Protein AF-A0A965PNC8-F1 (afdb_monomer)

Foldseek 3Di:
DVVVLVVLVVVLVVLVVVLVVLVPDPDADPVSVVVNVVSVVVNVVSVVVNVVVVVVVVVVVVVVVVVVVVDDDPPDDPVNVVVVVVVLDPDPPPDDDDDPDAQPLQGDDPVSSVLLLLQLLLCCCQVVVDPVSVVVCVVNVVAQPQPDPDDPPVSSRHRRPSLVVSLVVLLCVLPPVNVVDDDDDDPDQKDKDKDWDDDWDDDDDDPPDDDDDDDTDIDIDMDGDDDDDDDDDDDPVCSVPPPNSSVVSSVVSNVSSNVD

Secondary structure (DSSP, 8-state):
-HHHHHHHHHHHHHHHHHHHHHTT-SS--HHHHHHHHHHHHHHHHHHHHHHHHHHHHHHHHHHHHHHHHHSPPP---HHHHHHHHHSS-----S-----SS--TTT-SSHHHHHHHHHHHHHHHHHTS--HHHHHHHHHTT-----SSSS-TTTT--PPPHHHHHHHHHHHHHH-SSGGGS-----SSSEEEEEEE---PPP----TTPPPPP-PPPEEEEEEE-----------HHHHHH-S-HHHHHHHHHHHHHHT-

pLDDT: mean 73.08, std 13.45, range [37.47, 91.5]

Nearest PDB structures (foldseek):
  8vaa-assembly1_S  TM=9.537E-01  e=1.948E+00  Legionella pneumophila
  8vaa-assembly1_Q  TM=9.538E-01  e=2.415E+00  Legionella pneumophila
  8vaa-assembly1_K  TM=9.540E-01  e=2.688E+00  Legionella pneumophila
  8qpq-assembly1_LE  TM=6.454E-01  e=7.416E-01  Haloferax tailed virus 1

Solvent-accessible surface area (backbone atoms only — not comparable to full-atom values): 15922 Å² total; per-residue (Å²): 111,73,71,58,53,50,55,52,50,56,50,48,52,52,53,52,51,53,53,57,56,62,66,69,53,87,83,70,50,79,64,56,54,52,52,52,53,52,50,51,54,51,52,56,50,50,52,53,52,52,55,49,52,49,54,50,54,50,51,51,49,56,54,48,53,52,49,61,73,67,48,78,80,77,83,76,49,73,68,57,54,50,50,56,56,64,65,56,64,82,74,80,70,83,70,74,73,84,64,96,64,82,44,83,52,57,35,81,47,76,71,27,52,51,47,32,41,55,43,12,39,39,47,44,15,68,77,68,60,38,70,67,38,44,49,49,25,62,77,68,69,60,58,44,69,57,83,62,89,92,53,90,83,73,69,58,68,42,76,53,66,69,51,53,56,40,35,54,54,43,30,51,70,67,34,77,58,56,82,78,49,87,88,75,91,75,95,56,64,62,47,75,47,79,40,78,73,46,70,60,68,88,77,94,76,60,93,94,57,84,82,80,86,55,77,59,43,74,43,80,46,75,46,71,71,74,91,83,87,87,86,84,90,77,59,68,65,60,58,72,68,40,83,42,46,38,56,55,41,28,51,53,40,42,53,56,20,72,76,101

Mean predicted aligned error: 18.48 Å

Radius of gyration: 33.85 Å; Cα contacts (8 Å, |Δi|>4): 194; chains: 1; bounding box: 75×53×116 Å

Sequence (260 aa):
MASNLKKLQDRAAAVAARMAELGKIEDRSAEDNQEFVALGAQASELTAQIGFERRLAEKEKELREVIEKAAPAPVVTPAETEARAEEQKKVEIRASLPHHTSLRAFGDGPDAVESAYRCGRWLRAHIFKNSEDLRWCKDHGVESRAMGENSNASGGALVPDEFANRVIRLVESYGTLPPACENISMTRDTLVIPKRLTGTTAYFVGEGSAVTESEPTYGNVSLVAKKLAVGCRMSTELVEDSQGVVGLADAVATEFAQSL

Structure (mmCIF, N/CA/C/O backbone):
data_AF-A0A965PNC8-F1
#
_entry.id   AF-A0A965PNC8-F1
#
loop_
_atom_site.group_PDB
_atom_site.id
_atom_site.type_symbol
_atom_site.label_atom_id
_atom_site.label_alt_id
_atom_site.label_comp_id
_atom_site.label_asym_id
_atom_site.label_entity_id
_atom_site.label_seq_id
_atom_site.pdbx_PDB_ins_code
_atom_site.Cartn_x
_atom_site.Cartn_y
_atom_site.Cartn_z
_atom_site.occupancy
_atom_site.B_iso_or_equiv
_atom_site.auth_seq_id
_atom_site.auth_comp_id
_atom_site.auth_asym_id
_atom_site.auth_atom_id
_atom_site.pdbx_PDB_model_num
ATOM 1 N N . MET A 1 1 ? 24.749 -28.193 -21.222 1.00 56.47 1 MET A N 1
ATOM 2 C CA . MET A 1 1 ? 24.240 -27.934 -22.590 1.00 56.47 1 MET A CA 1
ATOM 3 C C . MET A 1 1 ? 24.531 -26.538 -23.132 1.00 56.47 1 MET A C 1
ATOM 5 O O . MET A 1 1 ? 24.851 -26.431 -24.308 1.00 56.47 1 MET A O 1
ATOM 9 N N . ALA A 1 2 ? 24.591 -25.490 -22.298 1.00 61.16 2 ALA A N 1
ATOM 10 C CA . ALA A 1 2 ? 25.003 -24.146 -22.738 1.00 61.16 2 ALA A CA 1
ATOM 11 C C . ALA A 1 2 ? 26.364 -24.092 -23.480 1.00 61.16 2 ALA A C 1
ATOM 13 O O . ALA A 1 2 ? 26.548 -23.276 -24.378 1.00 61.16 2 ALA A O 1
ATOM 14 N N . SER A 1 3 ? 27.303 -24.992 -23.152 1.00 71.31 3 SER A N 1
ATOM 15 C CA . SER A 1 3 ? 28.617 -25.066 -23.812 1.00 71.31 3 SER A CA 1
ATOM 16 C C . SER A 1 3 ? 28.547 -25.509 -25.283 1.00 71.31 3 SER A C 1
ATOM 18 O O . SER A 1 3 ? 29.303 -24.991 -26.100 1.00 71.31 3 SER A O 1
ATOM 20 N N . ASN A 1 4 ? 27.637 -26.421 -25.649 1.00 81.81 4 ASN A N 1
ATOM 21 C CA . ASN A 1 4 ? 27.532 -26.925 -27.026 1.00 81.81 4 ASN A CA 1
ATOM 22 C C . ASN A 1 4 ? 26.790 -25.938 -27.931 1.00 81.81 4 ASN A C 1
ATOM 24 O O . ASN A 1 4 ? 27.249 -25.658 -29.036 1.00 81.81 4 ASN A O 1
ATOM 28 N N . LEU A 1 5 ? 25.713 -25.332 -27.424 1.00 84.19 5 LEU A N 1
ATOM 29 C CA . LEU A 1 5 ? 24.967 -24.295 -28.136 1.00 84.19 5 LEU A CA 1
ATOM 30 C C . LEU A 1 5 ? 25.847 -23.076 -28.455 1.00 84.19 5 LEU A C 1
ATOM 32 O O . LEU A 1 5 ? 25.810 -22.582 -29.579 1.00 84.19 5 LEU A O 1
ATOM 36 N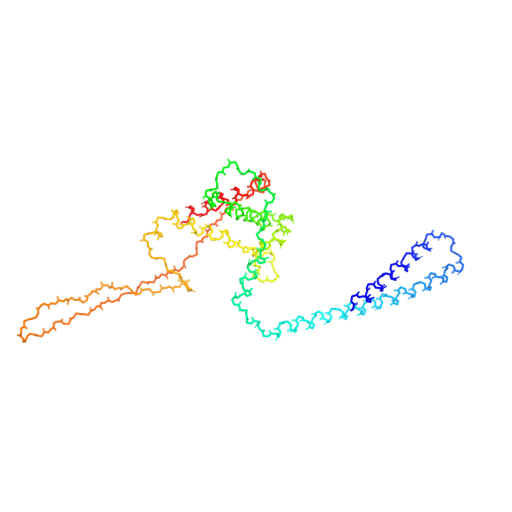 N . LYS A 1 6 ? 26.703 -22.649 -27.515 1.00 85.69 6 LYS A N 1
ATOM 37 C CA . LYS A 1 6 ? 27.665 -21.561 -27.749 1.00 85.69 6 LYS A CA 1
ATOM 38 C C . LYS A 1 6 ? 28.689 -21.918 -28.837 1.00 85.69 6 LYS A C 1
ATOM 40 O O . LYS A 1 6 ? 28.867 -21.154 -29.774 1.00 85.69 6 LYS A O 1
ATOM 45 N N . LYS A 1 7 ? 29.269 -23.124 -28.791 1.00 86.69 7 LYS A N 1
ATOM 46 C CA . LYS A 1 7 ? 30.209 -23.608 -29.824 1.00 86.69 7 LYS A CA 1
ATOM 47 C C . LYS A 1 7 ? 29.585 -23.663 -31.225 1.00 86.69 7 LYS A C 1
ATOM 49 O O . LYS A 1 7 ? 30.263 -23.360 -32.203 1.00 86.69 7 LYS A O 1
ATOM 54 N N . LEU A 1 8 ? 28.317 -24.065 -31.338 1.00 88.06 8 LEU A N 1
ATOM 55 C CA . LEU A 1 8 ? 27.603 -24.099 -32.620 1.00 88.06 8 LEU A CA 1
ATOM 56 C C . LEU A 1 8 ? 27.283 -22.691 -33.141 1.00 88.06 8 LEU A C 1
ATOM 58 O O . LEU A 1 8 ? 27.391 -22.456 -34.341 1.00 88.06 8 LEU A O 1
ATOM 62 N N . GLN A 1 9 ? 26.955 -21.749 -32.253 1.00 86.75 9 GLN A N 1
ATOM 63 C CA . GLN A 1 9 ? 26.758 -20.339 -32.609 1.00 86.75 9 GLN A CA 1
ATOM 64 C C . GLN A 1 9 ? 28.054 -19.680 -33.094 1.00 86.75 9 GLN A C 1
ATOM 66 O O . GLN A 1 9 ? 28.032 -18.988 -34.109 1.00 86.75 9 GLN A O 1
ATOM 71 N N . ASP A 1 10 ? 29.181 -19.960 -32.438 1.00 88.19 10 ASP A N 1
ATOM 72 C CA . ASP A 1 10 ? 30.495 -19.452 -32.848 1.00 88.19 10 ASP A CA 1
ATOM 73 C C . ASP A 1 10 ? 30.898 -19.997 -34.235 1.00 88.19 10 ASP A C 1
ATOM 75 O O . ASP A 1 10 ? 31.400 -19.260 -35.086 1.00 88.19 10 ASP A O 1
ATOM 79 N N . ARG A 1 11 ? 30.609 -21.278 -34.518 1.00 84.25 11 ARG A N 1
ATOM 80 C CA . ARG A 1 11 ? 30.817 -21.882 -35.850 1.00 84.25 11 ARG A CA 1
ATOM 81 C C . ARG A 1 11 ? 29.891 -21.296 -36.916 1.00 84.25 11 ARG A C 1
ATOM 83 O O . ARG A 1 11 ? 30.345 -21.032 -38.025 1.00 84.25 11 ARG A O 1
ATOM 90 N N . ALA A 1 12 ? 28.621 -21.061 -36.589 1.00 87.88 12 ALA A N 1
ATOM 91 C CA . ALA A 1 12 ? 27.674 -20.424 -37.503 1.00 87.88 12 ALA A CA 1
ATOM 92 C C . ALA A 1 12 ? 28.095 -18.985 -37.849 1.00 87.88 12 ALA A C 1
ATOM 94 O O . ALA A 1 12 ? 27.995 -18.584 -39.006 1.00 87.88 12 ALA A O 1
ATOM 95 N N . ALA A 1 13 ? 28.637 -18.239 -36.881 1.00 87.38 13 ALA A N 1
ATOM 96 C CA . ALA A 1 13 ? 29.187 -16.906 -37.114 1.00 87.38 13 ALA A CA 1
ATOM 97 C C . ALA A 1 13 ? 30.396 -16.934 -38.068 1.00 87.38 13 ALA A C 1
ATOM 99 O O . ALA A 1 13 ? 30.484 -16.102 -38.971 1.00 87.38 13 ALA A O 1
ATOM 100 N N . ALA A 1 14 ? 31.289 -17.919 -37.927 1.00 86.94 14 ALA A N 1
ATOM 101 C CA . ALA A 1 14 ? 32.433 -18.089 -38.825 1.00 86.94 14 ALA A CA 1
ATOM 102 C C . ALA A 1 14 ? 32.013 -18.438 -40.269 1.00 86.94 14 ALA A C 1
ATOM 104 O O . ALA A 1 14 ? 32.557 -17.881 -41.223 1.00 86.94 14 ALA A O 1
ATOM 105 N N . VAL A 1 15 ? 31.016 -19.316 -40.441 1.00 86.69 15 VAL A N 1
ATOM 106 C CA . VAL A 1 15 ? 30.464 -19.668 -41.764 1.00 86.69 15 VAL A CA 1
ATOM 107 C C . VAL A 1 15 ? 29.752 -18.471 -42.403 1.00 86.69 15 VAL A C 1
ATOM 109 O O . VAL A 1 15 ? 29.947 -18.206 -43.587 1.00 86.69 15 VAL A O 1
ATOM 112 N N . ALA A 1 16 ? 28.991 -17.696 -41.625 1.00 86.56 16 ALA A N 1
ATOM 113 C CA . ALA A 1 16 ? 28.336 -16.482 -42.110 1.00 86.56 16 ALA A CA 1
ATOM 114 C C . ALA A 1 16 ? 29.345 -15.410 -42.563 1.00 86.56 16 ALA A C 1
ATOM 116 O O . ALA A 1 16 ? 29.134 -14.765 -43.590 1.00 86.56 16 ALA A O 1
ATOM 117 N N . ALA A 1 17 ? 30.464 -15.253 -41.847 1.00 87.19 17 ALA A N 1
ATOM 118 C CA . ALA A 1 17 ? 31.544 -14.350 -42.246 1.00 87.19 17 ALA A CA 1
ATOM 119 C C . ALA A 1 17 ? 32.179 -14.775 -43.585 1.00 87.19 17 ALA A C 1
ATOM 121 O O . ALA A 1 17 ? 32.302 -13.949 -44.487 1.00 87.19 17 ALA A O 1
ATOM 122 N N . ARG A 1 18 ? 32.476 -16.072 -43.758 1.00 84.06 18 ARG A N 1
ATOM 123 C CA . ARG A 1 18 ? 32.992 -16.648 -45.018 1.00 84.06 18 ARG A CA 1
ATOM 124 C C . ARG A 1 18 ? 32.034 -16.457 -46.197 1.00 84.06 18 ARG A C 1
ATOM 126 O O . ARG A 1 18 ? 32.464 -16.085 -47.285 1.00 84.06 18 ARG A O 1
ATOM 133 N N . MET A 1 19 ? 30.731 -16.658 -45.989 1.00 82.44 19 MET A N 1
ATOM 134 C CA . MET A 1 19 ? 29.717 -16.390 -47.019 1.00 82.44 19 MET A CA 1
ATOM 135 C C . MET A 1 19 ? 29.655 -14.910 -47.408 1.00 82.44 19 MET A C 1
ATOM 137 O O . MET A 1 19 ? 29.477 -14.590 -48.582 1.00 82.44 19 MET A O 1
ATOM 141 N N . ALA A 1 20 ? 29.799 -14.005 -46.436 1.00 85.50 20 ALA A N 1
ATOM 142 C CA . ALA A 1 20 ? 29.785 -12.565 -46.676 1.00 85.50 20 ALA A CA 1
ATOM 143 C C . ALA A 1 20 ? 31.044 -12.070 -47.409 1.00 85.50 20 ALA A C 1
ATOM 145 O O . ALA A 1 20 ? 30.964 -11.097 -48.154 1.00 85.50 20 ALA A O 1
ATOM 146 N N . GLU A 1 21 ? 32.194 -12.719 -47.213 1.00 83.69 21 GLU A N 1
ATOM 147 C CA . GLU A 1 21 ? 33.424 -12.444 -47.965 1.00 83.69 21 GLU A CA 1
ATOM 148 C C . GLU A 1 21 ? 33.295 -12.880 -49.428 1.00 83.69 21 GLU A C 1
ATOM 150 O O . GLU A 1 21 ? 33.493 -12.061 -50.323 1.00 83.69 21 GLU A O 1
ATOM 155 N N . LEU A 1 22 ? 32.857 -14.119 -49.676 1.00 78.31 22 LEU A N 1
ATOM 156 C CA . LEU A 1 22 ? 32.632 -14.633 -51.035 1.00 78.31 22 LEU A CA 1
ATOM 157 C C . LEU A 1 22 ? 31.506 -13.889 -51.772 1.00 78.31 22 LEU A C 1
ATOM 159 O O . LEU A 1 22 ? 31.533 -13.751 -52.993 1.00 78.31 22 LEU A O 1
ATOM 163 N N . GLY A 1 23 ? 30.528 -13.355 -51.036 1.00 76.88 23 GLY A N 1
ATOM 164 C CA . GLY A 1 23 ? 29.458 -12.531 -51.593 1.00 76.88 23 GLY A CA 1
ATOM 165 C C . GLY A 1 23 ? 29.926 -11.200 -52.194 1.00 76.88 23 GLY A C 1
ATOM 166 O O . GLY A 1 23 ? 29.213 -10.658 -53.035 1.00 76.88 23 GLY A O 1
ATOM 167 N N . LYS A 1 24 ? 31.100 -10.687 -51.795 1.00 82.62 24 LYS A N 1
ATOM 168 C CA . LYS A 1 24 ? 31.663 -9.401 -52.255 1.00 82.62 24 LYS A CA 1
ATOM 169 C C . LYS A 1 24 ? 32.489 -9.507 -53.540 1.00 82.62 24 LYS A C 1
ATOM 171 O O . LYS A 1 24 ? 32.882 -8.478 -54.077 1.00 82.62 24 LYS A O 1
ATOM 176 N N . ILE A 1 25 ? 32.779 -10.719 -54.011 1.00 80.94 25 ILE A N 1
ATOM 177 C CA . ILE A 1 25 ? 33.525 -10.950 -55.252 1.00 80.94 25 ILE A CA 1
ATOM 178 C C . ILE A 1 25 ? 32.545 -10.813 -56.432 1.00 80.94 25 ILE A C 1
ATOM 180 O O . ILE A 1 25 ? 31.562 -11.557 -56.497 1.00 80.94 25 ILE A O 1
ATOM 184 N N . GLU A 1 26 ? 32.790 -9.844 -57.326 1.00 66.62 26 GLU A N 1
ATOM 185 C CA . GLU A 1 26 ? 31.915 -9.519 -58.471 1.00 66.62 26 GLU A CA 1
ATOM 186 C C . GLU A 1 26 ? 32.009 -10.562 -59.602 1.00 66.62 26 GLU A C 1
ATOM 188 O O . GLU A 1 26 ? 30.977 -11.031 -60.081 1.00 66.62 26 GLU A O 1
ATOM 193 N N . ASP A 1 27 ? 33.222 -11.012 -59.947 1.00 71.62 27 ASP A N 1
ATOM 194 C CA . ASP A 1 27 ? 33.470 -12.057 -60.951 1.00 71.62 27 ASP A CA 1
ATOM 195 C C . ASP A 1 27 ? 33.837 -13.384 -60.271 1.00 71.62 27 ASP A C 1
ATOM 197 O O . ASP A 1 27 ? 34.998 -13.655 -59.963 1.00 71.62 27 ASP A O 1
ATOM 201 N N . ARG A 1 28 ? 32.832 -14.222 -59.999 1.00 68.88 28 ARG A N 1
ATOM 202 C CA . ARG A 1 28 ? 33.028 -15.511 -59.313 1.00 68.88 28 ARG A CA 1
ATOM 203 C C . ARG A 1 28 ? 33.600 -16.557 -60.260 1.00 68.88 28 ARG A C 1
ATOM 205 O O . ARG A 1 28 ? 32.975 -16.886 -61.273 1.00 68.88 28 ARG A O 1
ATOM 212 N N . SER A 1 29 ? 34.742 -17.136 -59.901 1.00 77.56 29 SER A N 1
ATOM 213 C CA . SER A 1 29 ? 35.303 -18.275 -60.625 1.00 77.56 29 SER A CA 1
ATOM 214 C C . SER A 1 29 ? 34.443 -19.539 -60.438 1.00 77.56 29 SER A C 1
ATOM 216 O O . SER A 1 29 ? 33.552 -19.610 -59.585 1.00 77.56 29 SER A O 1
ATOM 218 N N . ALA A 1 30 ? 34.686 -20.574 -61.250 1.00 77.88 30 ALA A N 1
ATOM 219 C CA . ALA A 1 30 ? 34.001 -21.861 -61.098 1.00 77.88 30 ALA A CA 1
ATOM 220 C C . ALA A 1 30 ? 34.304 -22.535 -59.744 1.00 77.88 30 ALA A C 1
ATOM 222 O O . ALA A 1 30 ? 33.456 -23.264 -59.231 1.00 77.88 30 ALA A O 1
ATOM 223 N N . GLU A 1 31 ? 35.474 -22.261 -59.162 1.00 78.69 31 GLU A N 1
ATOM 224 C CA . GLU A 1 31 ? 35.905 -22.770 -57.856 1.00 78.69 31 GLU A CA 1
ATOM 225 C C . GLU A 1 31 ? 35.171 -22.039 -56.717 1.00 78.69 31 GLU A C 1
ATOM 227 O O . GLU A 1 31 ? 34.581 -22.691 -55.855 1.00 78.69 31 GLU A O 1
ATOM 232 N N . ASP A 1 32 ? 35.049 -20.707 -56.789 1.00 76.94 32 ASP A N 1
ATOM 233 C CA . ASP A 1 32 ? 34.318 -19.900 -55.790 1.00 76.94 32 ASP A CA 1
ATOM 234 C C . ASP A 1 32 ? 32.832 -20.284 -55.701 1.00 76.94 32 ASP A C 1
ATOM 236 O O . ASP A 1 32 ? 32.227 -20.301 -54.626 1.00 76.94 32 ASP A O 1
ATOM 240 N N . ASN A 1 33 ? 32.223 -20.632 -56.840 1.00 78.31 33 ASN A N 1
ATOM 241 C CA . ASN A 1 33 ? 30.835 -21.087 -56.879 1.00 78.31 33 ASN A CA 1
ATOM 242 C C . ASN A 1 33 ? 30.655 -22.465 -56.215 1.00 78.31 33 ASN A C 1
ATOM 244 O O . ASN A 1 33 ? 29.629 -22.699 -55.572 1.00 78.31 33 ASN A O 1
ATOM 248 N N . GLN A 1 34 ? 31.637 -23.366 -56.323 1.00 82.62 34 GLN A N 1
ATOM 249 C CA . GLN A 1 34 ? 31.609 -24.658 -55.626 1.00 82.62 34 GLN A CA 1
ATOM 250 C C . GLN A 1 34 ? 31.773 -24.476 -54.111 1.00 82.62 34 GLN A C 1
ATOM 252 O O . GLN A 1 34 ? 31.042 -25.101 -53.338 1.00 82.62 34 GLN A O 1
ATOM 257 N N . GLU A 1 35 ? 32.660 -23.574 -53.680 1.00 80.88 35 GLU A N 1
ATOM 258 C CA . GLU A 1 35 ? 32.824 -23.228 -52.264 1.00 80.88 35 GLU A CA 1
ATOM 259 C C . GLU A 1 35 ? 31.558 -22.599 -51.670 1.00 80.88 35 GLU A C 1
ATOM 261 O O . GLU A 1 35 ? 31.144 -22.954 -50.564 1.00 80.88 35 GLU A O 1
ATOM 266 N N . PHE A 1 36 ? 30.883 -21.718 -52.412 1.00 80.44 36 PHE A N 1
ATOM 267 C CA . PHE A 1 36 ? 29.642 -21.089 -51.960 1.00 80.44 36 PHE A CA 1
ATOM 268 C C . PHE A 1 36 ? 28.506 -22.106 -51.769 1.00 80.44 36 PHE A C 1
ATOM 270 O O . PHE A 1 36 ? 27.780 -22.056 -50.772 1.00 80.44 36 PHE A O 1
ATOM 277 N N . VAL A 1 37 ? 28.379 -23.076 -52.683 1.00 85.56 37 VAL A N 1
ATOM 278 C CA . VAL A 1 37 ? 27.411 -24.180 -52.559 1.00 85.56 37 VAL A CA 1
ATOM 279 C C . VAL A 1 37 ? 27.742 -25.069 -51.354 1.00 85.56 37 VAL A C 1
ATOM 281 O O . VAL A 1 37 ? 26.842 -25.422 -50.588 1.00 85.56 37 VAL A O 1
ATOM 284 N N . ALA A 1 38 ? 29.022 -25.384 -51.132 1.00 87.50 38 ALA A N 1
ATOM 285 C CA . ALA A 1 38 ? 29.464 -26.176 -49.984 1.00 87.50 38 ALA A CA 1
ATOM 286 C C . ALA A 1 38 ? 29.203 -25.464 -48.644 1.00 87.50 38 ALA A C 1
ATOM 288 O O . ALA A 1 38 ? 28.704 -26.081 -47.699 1.00 87.50 38 ALA A O 1
ATOM 289 N N . LEU A 1 39 ? 29.469 -24.156 -48.561 1.00 87.88 39 LEU A N 1
ATOM 290 C CA . LEU A 1 39 ? 29.149 -23.347 -47.382 1.00 87.88 39 LEU A CA 1
ATOM 291 C C . LEU A 1 39 ? 27.636 -23.282 -47.146 1.00 87.88 39 LEU A C 1
ATOM 293 O O . LEU A 1 39 ? 27.194 -23.377 -46.001 1.00 87.88 39 LEU A O 1
ATOM 297 N N . GLY A 1 40 ? 26.833 -23.168 -48.209 1.00 86.31 40 GLY A N 1
ATOM 298 C CA . GLY A 1 40 ? 25.370 -23.208 -48.127 1.00 86.31 40 GLY A CA 1
ATOM 299 C C . GLY A 1 40 ? 24.855 -24.492 -47.471 1.00 86.31 40 GLY A C 1
ATOM 300 O O . GLY A 1 40 ? 24.014 -24.438 -46.568 1.00 86.31 40 GLY A O 1
ATOM 301 N N . ALA A 1 41 ? 25.419 -25.642 -47.852 1.00 90.19 41 ALA A N 1
ATOM 302 C CA . ALA A 1 41 ? 25.107 -26.923 -47.223 1.00 90.19 41 ALA A CA 1
ATOM 303 C C . ALA A 1 41 ? 25.480 -26.929 -45.727 1.00 90.19 41 ALA A C 1
ATOM 305 O O . ALA A 1 41 ? 24.640 -27.270 -44.890 1.00 90.19 41 ALA A O 1
ATOM 306 N N . GLN A 1 42 ? 26.678 -26.450 -45.369 1.00 86.75 42 GLN A N 1
ATOM 307 C CA . GLN A 1 42 ? 27.129 -26.357 -43.971 1.00 86.75 42 GLN A CA 1
ATOM 308 C C . GLN A 1 42 ? 26.244 -25.437 -43.113 1.00 86.75 42 GLN A C 1
ATOM 310 O O . GLN A 1 42 ? 25.963 -25.746 -41.955 1.00 86.75 42 GLN A O 1
ATOM 315 N N . ALA A 1 43 ? 25.759 -24.321 -43.664 1.00 88.50 43 ALA A N 1
ATOM 316 C CA . ALA A 1 43 ? 24.856 -23.426 -42.941 1.00 88.50 43 ALA A CA 1
ATOM 317 C C . ALA A 1 43 ? 23.487 -24.066 -42.673 1.00 88.50 43 ALA A C 1
ATOM 319 O O . ALA A 1 43 ? 22.930 -23.894 -41.584 1.00 88.50 43 ALA A O 1
ATOM 320 N N . SER A 1 44 ? 22.954 -24.829 -43.634 1.00 89.19 44 SER A N 1
ATOM 321 C CA . SER A 1 44 ? 21.690 -25.553 -43.452 1.00 89.19 44 SER A CA 1
ATOM 322 C C . SER A 1 44 ? 21.789 -26.599 -42.333 1.00 89.19 44 SER A C 1
ATOM 324 O O . SER A 1 44 ? 20.903 -26.689 -41.480 1.00 89.19 44 SER A O 1
ATOM 326 N N . GLU A 1 45 ? 22.919 -27.305 -42.262 1.00 91.00 45 GLU A N 1
ATOM 327 C CA . GLU A 1 45 ? 23.202 -28.296 -41.227 1.00 91.00 45 GLU A CA 1
ATOM 328 C C . GLU A 1 45 ? 23.370 -27.652 -39.841 1.00 91.00 45 GLU A C 1
ATOM 330 O O . GLU A 1 45 ? 22.736 -28.078 -38.872 1.00 91.00 45 GLU A O 1
ATOM 335 N N . LEU A 1 46 ? 24.156 -26.574 -39.737 1.00 90.00 46 LEU A N 1
ATOM 336 C CA . LEU A 1 46 ? 24.347 -25.846 -38.476 1.00 90.00 46 LEU A CA 1
ATOM 337 C C . LEU A 1 46 ? 23.033 -25.262 -37.943 1.00 90.00 46 LEU A C 1
ATOM 339 O O . LEU A 1 46 ? 22.780 -25.298 -36.738 1.00 90.00 46 LEU A O 1
ATOM 343 N N . THR A 1 47 ? 22.164 -24.773 -38.829 1.00 89.44 47 THR A N 1
ATOM 344 C CA . THR A 1 47 ? 20.843 -24.254 -38.449 1.00 89.44 47 THR A CA 1
ATOM 345 C C . THR A 1 47 ? 19.961 -25.362 -37.868 1.00 89.44 47 THR A C 1
ATOM 347 O O . THR A 1 47 ? 19.312 -25.158 -36.836 1.00 89.44 47 THR A O 1
ATOM 350 N N . ALA A 1 48 ? 19.985 -26.559 -38.465 1.00 91.50 48 ALA A N 1
ATOM 351 C CA . ALA A 1 48 ? 19.266 -27.720 -37.945 1.00 91.50 48 ALA A CA 1
ATOM 352 C C . ALA A 1 48 ? 19.787 -28.151 -36.559 1.00 91.50 48 ALA A C 1
ATOM 354 O O . ALA A 1 48 ? 18.988 -28.399 -35.650 1.00 91.50 48 ALA A O 1
ATOM 355 N N . GLN A 1 49 ? 21.110 -28.172 -36.364 1.00 88.50 49 GLN A N 1
ATOM 356 C CA . GLN A 1 49 ? 21.740 -28.520 -35.084 1.00 88.50 49 GLN A CA 1
ATOM 357 C C . GLN A 1 49 ? 21.421 -27.497 -33.979 1.00 88.50 49 GLN A C 1
ATOM 359 O O . GLN A 1 49 ? 21.041 -27.877 -32.871 1.00 88.50 49 GLN A O 1
ATOM 364 N N . ILE A 1 50 ? 21.483 -26.195 -34.280 1.00 89.94 50 ILE A N 1
ATOM 365 C CA . ILE A 1 50 ? 21.117 -25.132 -33.328 1.00 89.94 50 ILE A CA 1
ATOM 366 C C . ILE A 1 50 ? 19.630 -25.222 -32.952 1.00 89.94 50 ILE A C 1
ATOM 368 O O . ILE A 1 50 ? 19.276 -25.069 -31.782 1.00 89.94 50 ILE A O 1
ATOM 372 N N . GLY A 1 51 ? 18.751 -25.492 -33.922 1.00 86.62 51 GLY A N 1
ATOM 373 C CA . GLY A 1 51 ? 17.318 -25.667 -33.677 1.00 86.62 51 GLY A CA 1
ATOM 374 C C . GLY A 1 51 ? 16.987 -26.900 -32.827 1.00 86.62 51 GLY A C 1
ATOM 375 O O . GLY A 1 51 ? 16.012 -26.893 -32.076 1.00 86.62 51 GLY A O 1
ATOM 376 N N . PHE A 1 52 ? 17.785 -27.965 -32.913 1.00 88.12 52 PHE A N 1
ATOM 377 C CA . PHE A 1 52 ? 17.659 -29.132 -32.038 1.00 88.12 52 PHE A CA 1
ATOM 378 C C . PHE A 1 52 ? 18.065 -28.809 -30.591 1.00 88.12 52 PHE A C 1
ATOM 380 O O . PHE A 1 52 ? 17.272 -29.021 -29.675 1.00 88.12 52 PHE A O 1
ATOM 387 N N . GLU A 1 53 ? 19.243 -28.214 -30.391 1.00 88.25 53 GLU A N 1
ATOM 388 C CA . GLU A 1 53 ? 19.760 -27.857 -29.059 1.00 88.25 53 GLU A CA 1
ATOM 389 C C . GLU A 1 53 ? 18.874 -26.829 -28.334 1.00 88.25 53 GLU A C 1
ATOM 391 O O . GLU A 1 53 ? 18.679 -26.917 -27.122 1.00 88.25 53 GLU A O 1
ATOM 396 N N . ARG A 1 54 ? 18.275 -25.873 -29.063 1.00 86.94 54 ARG A N 1
ATOM 397 C CA . ARG A 1 54 ? 17.317 -24.909 -28.489 1.00 86.94 54 ARG A CA 1
ATOM 398 C C . ARG A 1 54 ? 16.054 -25.585 -27.957 1.00 86.94 54 ARG A C 1
ATOM 400 O O . ARG A 1 54 ? 15.688 -25.340 -26.812 1.00 86.94 54 ARG A O 1
ATOM 407 N N . ARG A 1 55 ? 15.439 -26.472 -28.749 1.00 86.25 55 ARG A N 1
ATOM 408 C CA . ARG A 1 55 ? 14.250 -27.237 -28.329 1.00 86.25 55 ARG A CA 1
ATOM 409 C C . ARG A 1 55 ? 14.538 -28.097 -27.105 1.00 86.25 55 ARG A C 1
ATOM 411 O O . ARG A 1 55 ? 13.699 -28.228 -26.222 1.00 86.25 55 ARG A O 1
ATOM 418 N N . LEU A 1 56 ? 15.732 -28.677 -27.045 1.00 88.38 56 LEU A N 1
ATOM 419 C CA . LEU A 1 56 ? 16.142 -29.497 -25.917 1.00 88.38 56 LEU A CA 1
ATOM 420 C C . LEU A 1 56 ? 16.344 -28.637 -24.654 1.00 88.38 56 LEU A C 1
ATOM 422 O O . LEU A 1 56 ? 15.831 -28.990 -23.596 1.00 88.38 56 LEU A O 1
ATOM 426 N N . ALA A 1 57 ? 16.963 -27.459 -24.772 1.00 85.31 57 ALA A N 1
ATOM 427 C CA . ALA A 1 57 ? 17.086 -26.507 -23.665 1.00 85.31 57 ALA A CA 1
ATOM 428 C C . ALA A 1 57 ? 15.730 -25.967 -23.165 1.00 85.31 57 ALA A C 1
ATOM 430 O O . ALA A 1 57 ? 15.564 -25.739 -21.967 1.00 85.31 57 ALA A O 1
ATOM 431 N N . GLU A 1 58 ? 14.756 -25.764 -24.054 1.00 84.62 58 GLU A N 1
ATOM 432 C CA . GLU A 1 58 ? 13.376 -25.412 -23.684 1.00 84.62 58 GLU A CA 1
ATOM 433 C C . GLU A 1 58 ? 12.703 -26.551 -22.910 1.00 84.62 58 GLU A C 1
ATOM 435 O O . GLU A 1 58 ? 12.169 -26.321 -21.828 1.00 84.62 58 GLU A O 1
ATOM 440 N N . LYS A 1 59 ? 12.825 -27.795 -23.391 1.00 84.94 59 LYS A N 1
ATOM 441 C CA . LYS A 1 59 ? 12.294 -28.981 -22.701 1.00 84.94 59 LYS A CA 1
ATOM 442 C C . LYS A 1 59 ? 12.902 -29.185 -21.315 1.00 84.94 59 LYS A C 1
ATOM 444 O O . LYS A 1 59 ? 12.193 -29.569 -20.391 1.00 84.94 59 LYS A O 1
ATOM 449 N N . GLU A 1 60 ? 14.191 -28.901 -21.141 1.00 84.50 60 GLU A N 1
ATOM 450 C CA . GLU A 1 60 ? 14.816 -28.929 -19.815 1.00 84.50 60 GLU A CA 1
ATOM 451 C C . GLU A 1 60 ? 14.234 -27.887 -18.861 1.00 84.50 60 GLU A C 1
ATOM 453 O O . GLU A 1 60 ? 14.048 -28.182 -17.681 1.00 84.50 60 GLU A O 1
ATOM 458 N N . LYS A 1 61 ? 13.966 -26.669 -19.345 1.00 81.88 61 LYS A N 1
ATOM 459 C CA . LYS A 1 61 ? 13.357 -25.611 -18.528 1.00 81.88 61 LYS A CA 1
ATOM 460 C C . LYS A 1 61 ? 11.941 -25.988 -18.118 1.00 81.88 61 LYS A C 1
ATOM 462 O O . LYS A 1 61 ? 11.643 -25.941 -16.932 1.00 81.88 61 LYS A O 1
ATOM 467 N N . GLU A 1 62 ? 11.130 -26.459 -19.065 1.00 79.69 62 GLU A N 1
ATOM 468 C CA . GLU A 1 62 ? 9.777 -26.955 -18.790 1.00 79.69 62 GLU A CA 1
ATOM 469 C C . GLU A 1 62 ? 9.794 -28.063 -17.722 1.00 79.69 62 GLU A C 1
ATOM 471 O O . GLU A 1 62 ? 9.035 -28.012 -16.757 1.00 79.69 62 GLU A O 1
ATOM 476 N N . LEU A 1 63 ? 10.696 -29.045 -17.842 1.00 77.31 63 LEU A N 1
ATOM 477 C CA . LEU A 1 63 ? 10.828 -30.125 -16.858 1.00 77.31 63 LEU A CA 1
ATOM 478 C C . LEU A 1 63 ? 11.271 -29.616 -15.480 1.00 77.31 63 LEU A C 1
ATOM 480 O O . LEU A 1 63 ? 10.780 -30.111 -14.466 1.00 77.31 63 LEU A O 1
ATOM 484 N N . ARG A 1 64 ? 12.167 -28.624 -15.420 1.00 78.88 64 ARG A N 1
ATOM 485 C CA . ARG A 1 64 ? 12.584 -28.002 -14.152 1.00 78.88 64 ARG A CA 1
ATOM 486 C C . ARG A 1 64 ? 11.453 -27.222 -13.494 1.00 78.88 64 ARG A C 1
ATOM 488 O O . ARG A 1 64 ? 11.265 -27.373 -12.295 1.00 78.88 64 ARG A O 1
ATOM 495 N N . GLU A 1 65 ? 10.675 -26.466 -14.262 1.00 76.50 65 GLU A N 1
ATOM 496 C CA . GLU A 1 65 ? 9.501 -25.748 -13.750 1.00 76.50 65 GLU A CA 1
ATOM 497 C C . GLU A 1 65 ? 8.438 -26.709 -13.204 1.00 76.50 65 GLU A C 1
ATOM 499 O O . GLU A 1 65 ? 7.808 -26.429 -12.186 1.00 76.50 65 GLU A O 1
ATOM 504 N N . VAL A 1 66 ? 8.244 -27.863 -13.850 1.00 76.69 66 VAL A N 1
ATOM 505 C CA . VAL A 1 66 ? 7.336 -28.909 -13.352 1.00 76.69 66 VAL A CA 1
ATOM 506 C C . VAL A 1 66 ? 7.844 -29.494 -12.033 1.00 76.69 66 VAL A C 1
ATOM 508 O O . VAL A 1 66 ? 7.048 -29.695 -11.119 1.00 76.69 66 VAL A O 1
ATOM 511 N N . ILE A 1 67 ? 9.153 -29.731 -11.904 1.00 74.06 67 ILE A N 1
ATOM 512 C CA . ILE A 1 67 ? 9.761 -30.217 -10.656 1.00 74.06 67 ILE A CA 1
ATOM 513 C C . ILE A 1 67 ? 9.642 -29.169 -9.543 1.00 74.06 67 ILE A C 1
ATOM 515 O O . ILE A 1 67 ? 9.296 -29.523 -8.421 1.00 74.06 67 ILE A O 1
ATOM 519 N N . GLU A 1 68 ? 9.873 -27.890 -9.841 1.00 69.50 68 GLU A N 1
ATOM 520 C CA . GLU A 1 68 ? 9.764 -26.797 -8.869 1.00 69.50 68 GLU A CA 1
ATOM 521 C C . GLU A 1 68 ? 8.322 -26.615 -8.373 1.00 69.50 68 GLU A C 1
ATOM 523 O O . GLU A 1 68 ? 8.093 -26.473 -7.176 1.00 69.50 68 GLU A O 1
ATOM 528 N N . LYS A 1 69 ? 7.332 -26.723 -9.268 1.00 63.75 69 LYS A N 1
ATOM 529 C CA . LYS A 1 69 ? 5.905 -26.698 -8.903 1.00 63.75 69 LYS A CA 1
ATOM 530 C C . LYS A 1 69 ? 5.450 -27.951 -8.145 1.00 63.75 69 LYS A C 1
ATOM 532 O O . LYS A 1 69 ? 4.456 -27.888 -7.427 1.00 63.75 69 LYS A O 1
ATOM 537 N N . ALA A 1 70 ? 6.138 -29.080 -8.322 1.00 59.88 70 ALA A N 1
ATOM 538 C CA . ALA A 1 70 ? 5.832 -30.350 -7.661 1.00 59.88 70 ALA A CA 1
ATOM 539 C C . ALA A 1 70 ? 6.609 -30.569 -6.349 1.00 59.88 70 ALA A C 1
ATOM 541 O O . ALA A 1 70 ? 6.299 -31.505 -5.609 1.00 59.88 70 ALA A O 1
ATOM 542 N N . ALA A 1 71 ? 7.607 -29.735 -6.045 1.00 53.50 71 ALA A N 1
ATOM 543 C CA . ALA A 1 71 ? 8.331 -29.807 -4.786 1.00 53.50 71 ALA A CA 1
ATOM 544 C C . ALA A 1 71 ? 7.428 -29.321 -3.630 1.00 53.50 71 ALA A C 1
ATOM 546 O O . ALA A 1 71 ? 6.817 -28.254 -3.738 1.00 53.50 71 ALA A O 1
ATOM 547 N N . PRO A 1 72 ? 7.316 -30.070 -2.515 1.00 49.31 72 PRO A N 1
ATOM 548 C CA . PRO A 1 72 ? 6.600 -29.593 -1.337 1.00 49.31 72 PRO A CA 1
ATOM 549 C C . PRO A 1 72 ? 7.264 -28.314 -0.820 1.00 49.31 72 PRO A C 1
ATOM 551 O O . PRO A 1 72 ? 8.492 -28.243 -0.740 1.00 49.31 72 PRO A O 1
ATOM 554 N N . ALA A 1 73 ? 6.442 -27.311 -0.494 1.00 43.59 73 ALA A N 1
ATOM 555 C CA . ALA A 1 73 ? 6.900 -26.006 -0.033 1.00 43.59 73 ALA A CA 1
ATOM 556 C C . ALA A 1 73 ? 7.959 -26.175 1.073 1.00 43.59 73 ALA A C 1
ATOM 558 O O . ALA A 1 73 ? 7.686 -26.870 2.059 1.00 43.59 73 ALA A O 1
ATOM 559 N N . PRO A 1 74 ? 9.160 -25.585 0.926 1.00 50.41 74 PRO A N 1
ATOM 560 C CA . PRO A 1 74 ? 10.171 -25.664 1.965 1.00 50.41 74 PRO A CA 1
ATOM 561 C C . PRO A 1 74 ? 9.593 -25.051 3.241 1.00 50.41 74 PRO A C 1
ATOM 563 O O . PRO A 1 74 ? 9.048 -23.945 3.224 1.00 50.41 74 PRO A O 1
ATOM 566 N N . VAL A 1 75 ? 9.672 -25.795 4.345 1.00 52.66 75 VAL A N 1
ATOM 567 C CA . VAL A 1 75 ? 9.331 -25.287 5.675 1.00 52.66 75 VAL A CA 1
ATOM 568 C C . VAL A 1 75 ? 10.383 -24.239 6.013 1.00 52.66 75 VAL A C 1
ATOM 570 O O . VAL A 1 75 ? 11.481 -24.580 6.443 1.00 52.66 75 VAL A O 1
ATOM 573 N N . VAL A 1 76 ? 10.064 -22.974 5.746 1.00 49.31 76 VAL A N 1
ATOM 574 C CA . VAL A 1 76 ? 10.949 -21.848 6.040 1.00 49.31 76 VAL A CA 1
ATOM 575 C C . VAL A 1 76 ? 11.133 -21.796 7.550 1.00 49.31 76 VAL A C 1
ATOM 577 O O . VAL A 1 76 ? 10.171 -21.622 8.303 1.00 49.31 76 VAL A O 1
ATOM 580 N N . THR A 1 77 ? 12.366 -21.989 8.005 1.00 52.28 77 THR A N 1
ATOM 581 C CA . THR A 1 77 ? 12.694 -21.807 9.418 1.00 52.28 77 THR A CA 1
ATOM 582 C C . THR A 1 77 ? 12.742 -20.305 9.743 1.00 52.28 77 THR A C 1
ATOM 584 O O . THR A 1 77 ? 13.080 -19.501 8.868 1.00 52.28 77 THR A O 1
ATOM 587 N N . PRO A 1 78 ? 12.417 -19.872 10.978 1.00 53.81 78 PRO A N 1
ATOM 588 C CA . PRO A 1 78 ? 12.448 -18.450 11.345 1.00 53.81 78 PRO A CA 1
ATOM 589 C C . PRO A 1 78 ? 13.791 -17.766 11.024 1.00 53.81 78 PRO A C 1
ATOM 591 O O . PRO A 1 78 ? 13.804 -16.636 10.549 1.00 53.81 78 PRO A O 1
ATOM 594 N N . ALA A 1 79 ? 14.901 -18.501 11.148 1.00 50.78 79 ALA A N 1
ATOM 595 C CA . ALA A 1 79 ? 16.249 -18.022 10.843 1.00 50.78 79 ALA A CA 1
ATOM 596 C C . ALA A 1 79 ? 16.481 -17.702 9.351 1.00 50.78 79 ALA A C 1
ATOM 598 O O . ALA A 1 79 ? 17.185 -16.753 9.025 1.00 50.78 79 ALA A O 1
ATOM 599 N N . GLU A 1 80 ? 15.870 -18.448 8.425 1.00 52.22 80 GLU A N 1
ATOM 600 C CA . GLU A 1 80 ? 15.972 -18.169 6.982 1.00 52.22 80 GLU A CA 1
ATOM 601 C C . GLU A 1 80 ? 15.081 -16.993 6.563 1.00 52.22 80 GLU A C 1
ATOM 603 O O . GLU A 1 80 ? 15.370 -16.313 5.580 1.00 52.22 80 GLU A O 1
ATOM 608 N N . THR A 1 81 ? 14.015 -16.721 7.321 1.00 49.94 81 THR A N 1
ATOM 609 C CA . THR A 1 81 ? 13.170 -15.534 7.112 1.00 49.94 81 THR A CA 1
ATOM 610 C C . THR A 1 81 ? 13.918 -14.266 7.514 1.00 49.94 81 THR A C 1
ATOM 612 O O . THR A 1 81 ? 13.884 -13.280 6.781 1.00 49.94 81 THR 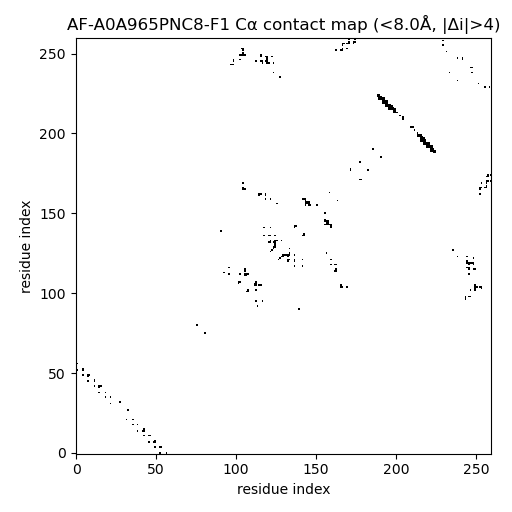A O 1
ATOM 615 N N . GLU A 1 82 ? 14.635 -14.314 8.637 1.00 49.84 82 GLU A N 1
ATOM 616 C CA . GLU A 1 82 ? 15.492 -13.223 9.106 1.00 49.84 82 GLU A CA 1
ATOM 617 C C . GLU A 1 82 ? 16.687 -13.014 8.167 1.00 49.84 82 GLU A C 1
ATOM 619 O O . GLU A 1 82 ? 16.912 -11.893 7.725 1.00 49.84 82 GLU A O 1
ATOM 624 N N . ALA A 1 83 ? 17.362 -14.082 7.729 1.00 45.84 83 ALA A N 1
ATOM 625 C CA . ALA A 1 83 ? 18.463 -13.976 6.767 1.00 45.84 83 ALA A CA 1
ATOM 626 C C . ALA A 1 83 ? 18.014 -13.427 5.397 1.00 45.84 83 ALA A C 1
ATOM 628 O O . ALA A 1 83 ? 18.710 -12.613 4.793 1.00 45.84 83 ALA A O 1
ATOM 629 N N . ARG A 1 84 ? 16.822 -13.808 4.912 1.00 46.62 84 ARG A N 1
ATOM 630 C CA . ARG A 1 84 ? 16.250 -13.272 3.664 1.00 46.62 84 ARG A CA 1
ATOM 631 C C . ARG A 1 84 ? 15.772 -11.821 3.809 1.00 46.62 84 ARG A C 1
ATOM 633 O O . ARG A 1 84 ? 15.738 -11.098 2.814 1.00 46.62 84 ARG A O 1
ATOM 640 N N . ALA A 1 85 ? 15.404 -11.397 5.019 1.00 47.78 85 ALA A N 1
ATOM 641 C CA . ALA A 1 85 ? 15.106 -10.003 5.341 1.00 47.78 85 ALA A CA 1
ATOM 642 C C . ALA A 1 85 ? 16.388 -9.159 5.467 1.00 47.78 85 ALA A C 1
ATOM 644 O O . ALA A 1 85 ? 16.400 -8.012 5.032 1.00 47.78 85 ALA A O 1
ATOM 645 N N . GLU A 1 86 ? 17.479 -9.730 5.982 1.00 47.81 86 GLU A N 1
ATOM 646 C CA . GLU A 1 86 ? 18.801 -9.091 6.033 1.00 47.81 86 GLU A CA 1
ATOM 647 C C . GLU A 1 86 ? 19.471 -8.996 4.649 1.00 47.81 86 GLU A C 1
ATOM 649 O O . GLU A 1 86 ? 20.179 -8.028 4.368 1.00 47.81 86 GLU A O 1
ATOM 654 N N . GLU A 1 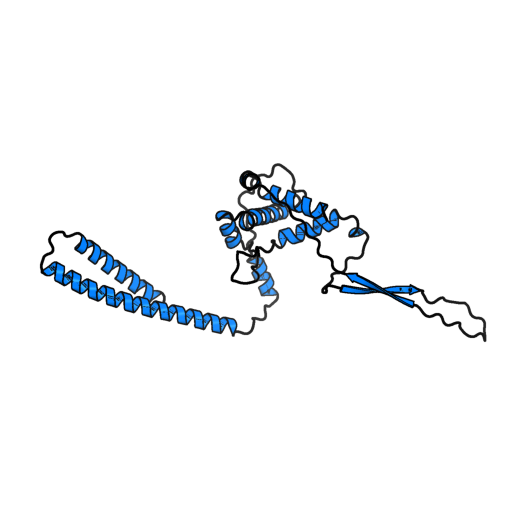87 ? 19.212 -9.947 3.742 1.00 47.75 87 GLU A N 1
ATOM 655 C CA . GLU A 1 87 ? 19.697 -9.903 2.352 1.00 47.75 87 GLU A CA 1
ATOM 656 C C . GLU A 1 87 ? 18.987 -8.862 1.473 1.00 47.75 87 GLU A C 1
ATOM 658 O O . GLU A 1 87 ? 19.504 -8.506 0.406 1.00 47.75 87 GLU A O 1
ATOM 663 N N . GLN A 1 88 ? 17.846 -8.315 1.912 1.00 48.53 88 GLN A N 1
ATOM 664 C CA . GLN A 1 88 ? 17.295 -7.094 1.326 1.00 48.53 88 GLN A CA 1
ATOM 665 C C . GLN A 1 88 ? 18.219 -5.931 1.691 1.00 48.53 88 GLN A C 1
ATOM 667 O O . GLN A 1 88 ? 17.992 -5.199 2.651 1.00 48.53 88 GLN A O 1
ATOM 672 N N . LYS A 1 89 ? 19.302 -5.784 0.919 1.00 48.56 89 LYS A N 1
ATOM 673 C CA . LYS A 1 89 ? 20.276 -4.697 1.032 1.00 48.56 89 LYS A CA 1
ATOM 674 C C . LYS A 1 89 ? 19.549 -3.379 1.288 1.00 48.56 89 LYS A C 1
ATOM 676 O O . LYS A 1 89 ? 18.872 -2.874 0.392 1.00 48.56 89 LYS A O 1
ATOM 681 N N . LYS A 1 90 ? 19.742 -2.797 2.479 1.00 47.28 90 LYS A N 1
ATOM 682 C CA . LYS A 1 90 ? 19.476 -1.372 2.704 1.00 47.28 90 LYS A CA 1
ATOM 683 C C . LYS A 1 90 ? 20.216 -0.612 1.612 1.00 47.28 90 LYS A C 1
ATOM 685 O O . LYS A 1 90 ? 21.434 -0.726 1.463 1.00 47.28 90 LYS A O 1
ATOM 690 N N . VAL A 1 91 ? 19.449 0.075 0.783 1.00 52.03 91 VAL A N 1
ATOM 691 C CA . VAL A 1 91 ? 19.972 0.762 -0.383 1.00 52.03 91 VAL A CA 1
ATOM 692 C C . VAL A 1 91 ? 20.567 2.053 0.143 1.00 52.03 91 VAL A C 1
ATOM 694 O O . VAL A 1 91 ? 19.841 2.963 0.525 1.00 52.03 91 VAL A O 1
ATOM 697 N N . GLU A 1 92 ? 21.893 2.160 0.158 1.00 47.69 92 GLU A N 1
ATOM 698 C CA . GLU A 1 92 ? 22.529 3.461 0.330 1.00 47.69 92 GLU A CA 1
ATOM 699 C C . GLU A 1 92 ? 22.192 4.319 -0.894 1.00 47.69 92 GLU A C 1
ATOM 701 O O . GLU A 1 92 ? 22.829 4.232 -1.950 1.00 47.69 92 GLU A O 1
ATOM 706 N N . ILE A 1 93 ? 21.139 5.128 -0.769 1.00 51.31 93 ILE A N 1
ATOM 707 C CA . ILE A 1 93 ? 20.752 6.109 -1.775 1.00 51.31 93 ILE A CA 1
ATOM 708 C C . ILE A 1 93 ? 21.892 7.123 -1.865 1.00 51.31 93 ILE A C 1
ATOM 710 O O . ILE A 1 93 ? 22.051 8.006 -1.021 1.00 51.31 93 ILE A O 1
ATOM 714 N N . ARG A 1 94 ? 22.708 6.992 -2.912 1.00 44.53 94 ARG A N 1
ATOM 715 C CA . ARG A 1 94 ? 23.737 7.969 -3.266 1.00 44.53 94 ARG A CA 1
ATOM 716 C C . ARG A 1 94 ? 23.037 9.241 -3.739 1.00 44.53 94 ARG A C 1
ATOM 718 O O . ARG A 1 94 ? 22.699 9.365 -4.908 1.00 44.53 94 ARG A O 1
ATOM 725 N N . ALA A 1 95 ? 22.815 10.150 -2.796 1.00 44.53 95 ALA A N 1
ATOM 726 C CA . ALA A 1 95 ? 22.181 11.453 -2.961 1.00 44.53 95 ALA A CA 1
ATOM 727 C C . ALA A 1 95 ? 20.686 11.404 -3.331 1.00 44.53 95 ALA A C 1
ATOM 729 O O . ALA A 1 95 ? 20.288 11.426 -4.496 1.00 44.53 95 ALA A O 1
ATOM 730 N N . SER A 1 96 ? 19.832 11.454 -2.305 1.00 53.50 96 SER A N 1
ATOM 731 C CA . SER A 1 96 ? 18.530 12.103 -2.451 1.00 53.50 96 SER A CA 1
ATOM 732 C C . SER A 1 96 ? 18.781 13.551 -2.884 1.00 53.50 96 SER A C 1
ATOM 734 O O . SER A 1 96 ? 19.530 14.259 -2.203 1.00 53.50 96 SER A O 1
ATOM 736 N N . LEU A 1 97 ? 18.195 14.007 -3.998 1.00 50.69 97 LEU A N 1
ATOM 737 C CA . LEU A 1 97 ? 18.211 15.439 -4.304 1.00 50.69 97 LEU A CA 1
ATOM 738 C C . LEU A 1 97 ? 17.628 16.184 -3.093 1.00 50.69 97 LEU A C 1
ATOM 740 O O . LEU A 1 97 ? 16.617 15.723 -2.554 1.00 50.69 97 LEU A O 1
ATOM 744 N N . PRO A 1 98 ? 18.254 17.281 -2.634 1.00 49.75 98 PRO A N 1
ATOM 745 C CA . PRO A 1 98 ? 17.769 18.003 -1.471 1.00 49.75 98 PRO A CA 1
ATOM 746 C C . PRO A 1 98 ? 16.334 18.456 -1.740 1.00 49.75 98 PRO A C 1
ATOM 748 O O . PRO A 1 98 ? 16.070 19.241 -2.651 1.00 49.75 98 PRO A O 1
ATOM 751 N N . HIS A 1 99 ? 15.395 17.926 -0.961 1.00 55.50 99 HIS A N 1
ATOM 752 C CA . HIS A 1 99 ? 14.063 18.496 -0.900 1.00 55.50 99 HIS A CA 1
ATOM 753 C C . HIS A 1 99 ? 14.168 19.803 -0.104 1.00 55.50 99 HIS A C 1
ATOM 755 O O . HIS A 1 99 ? 14.860 19.871 0.909 1.00 55.50 99 HIS A O 1
ATOM 761 N N . HIS A 1 100 ? 13.546 20.869 -0.603 1.00 51.66 100 HIS A N 1
ATOM 762 C CA . HIS A 1 100 ? 13.659 22.220 -0.043 1.00 51.66 100 HIS A CA 1
ATOM 763 C C . HIS A 1 100 ? 12.762 22.431 1.191 1.00 51.66 100 HIS A C 1
ATOM 765 O O . HIS A 1 100 ? 12.786 23.503 1.792 1.00 51.66 100 HIS A O 1
ATOM 771 N N . THR A 1 101 ? 11.986 21.415 1.576 1.00 57.44 101 THR A N 1
ATOM 772 C CA . THR A 1 101 ? 11.041 21.428 2.698 1.00 57.44 101 THR A CA 1
ATOM 773 C C . THR A 1 101 ? 11.154 20.145 3.519 1.00 57.44 101 THR A C 1
ATOM 775 O O . THR A 1 101 ? 11.557 19.108 2.995 1.00 57.44 101 THR A O 1
ATOM 778 N N . SER A 1 102 ? 10.804 20.208 4.806 1.00 63.84 102 SER A N 1
ATOM 779 C CA . SER A 1 102 ? 10.623 19.012 5.635 1.00 63.84 102 SER A CA 1
ATOM 780 C C . SER A 1 102 ? 9.419 18.204 5.150 1.00 63.84 102 SER A C 1
ATOM 782 O O . SER A 1 102 ? 8.419 18.774 4.700 1.00 63.84 102 SER A O 1
ATOM 784 N N . LEU A 1 103 ? 9.515 16.876 5.218 1.00 68.81 103 LEU A N 1
ATOM 785 C CA . LEU A 1 103 ? 8.452 15.982 4.751 1.00 68.81 103 LEU A CA 1
ATOM 786 C C . LEU A 1 103 ? 7.369 15.891 5.821 1.00 68.81 103 LEU A C 1
ATOM 788 O O . LEU A 1 103 ? 7.616 15.415 6.930 1.00 68.81 103 LEU A O 1
ATOM 792 N N . ARG A 1 104 ? 6.147 16.314 5.499 1.00 70.12 104 ARG A N 1
ATOM 793 C CA . ARG A 1 104 ? 5.026 16.295 6.452 1.00 70.12 104 ARG A CA 1
ATOM 794 C C . ARG A 1 104 ? 4.432 14.899 6.550 1.00 70.12 104 ARG A C 1
ATOM 796 O O . ARG A 1 104 ? 4.213 14.375 7.644 1.00 70.12 104 ARG A O 1
ATOM 803 N N . ALA A 1 105 ? 4.203 14.292 5.394 1.00 69.25 105 ALA A N 1
ATOM 804 C CA . ALA A 1 105 ? 3.616 12.979 5.266 1.00 69.25 105 ALA A CA 1
ATOM 805 C C . ALA A 1 105 ? 4.618 11.853 5.463 1.00 69.25 105 ALA A C 1
ATOM 807 O O . ALA A 1 105 ? 4.148 10.791 5.802 1.00 69.25 105 ALA A O 1
ATOM 808 N N . PHE A 1 106 ? 5.939 12.015 5.363 1.00 68.56 106 PHE A N 1
ATOM 809 C CA . PHE A 1 106 ? 6.912 10.949 5.698 1.00 68.56 106 PHE A CA 1
ATOM 810 C C . PHE A 1 106 ? 7.705 11.208 6.988 1.00 68.56 106 PHE A C 1
ATOM 812 O O . PHE A 1 106 ? 8.010 10.254 7.702 1.00 68.56 106 PHE A O 1
ATOM 819 N N . GLY A 1 107 ? 7.910 12.473 7.364 1.00 69.31 107 GLY A N 1
ATOM 820 C CA . GLY A 1 107 ? 8.789 12.878 8.464 1.00 69.31 107 GLY A CA 1
ATOM 821 C C . GLY A 1 107 ? 10.249 13.036 8.021 1.00 69.31 107 GLY A C 1
ATOM 822 O O . GLY A 1 107 ? 10.628 12.613 6.933 1.00 69.31 107 GLY A O 1
ATOM 823 N N . ASP A 1 108 ? 11.083 13.616 8.888 1.00 66.94 108 ASP A N 1
ATOM 824 C CA . ASP A 1 108 ? 12.473 13.993 8.560 1.00 66.94 108 ASP A CA 1
ATOM 825 C C . ASP A 1 108 ? 13.524 12.928 8.940 1.00 66.94 108 ASP A C 1
ATOM 827 O O . ASP A 1 108 ? 14.727 13.188 8.942 1.00 66.94 108 ASP A O 1
ATOM 831 N N . GLY A 1 109 ? 13.089 11.715 9.297 1.00 73.62 109 GLY A N 1
ATOM 832 C CA . GLY A 1 109 ? 14.003 10.617 9.618 1.00 73.62 109 GLY A CA 1
ATOM 833 C C . GLY A 1 109 ? 14.782 10.130 8.383 1.00 73.62 109 GLY A C 1
ATOM 834 O O . GLY A 1 109 ? 14.239 10.149 7.278 1.00 73.62 109 GLY A O 1
ATOM 835 N N . PRO A 1 110 ? 16.020 9.624 8.532 1.00 67.62 110 PRO A N 1
ATOM 836 C CA . PRO A 1 110 ? 16.797 9.107 7.400 1.00 67.62 110 PRO A CA 1
ATOM 837 C C . PRO A 1 110 ? 16.084 7.953 6.670 1.00 67.62 110 PRO A C 1
ATOM 839 O O . PRO A 1 110 ? 16.028 7.950 5.442 1.00 67.62 110 PRO A O 1
ATOM 842 N N . ASP A 1 111 ? 15.441 7.040 7.409 1.00 70.81 111 ASP A N 1
ATOM 843 C CA . ASP A 1 111 ? 14.631 5.956 6.827 1.00 70.81 111 ASP A CA 1
ATOM 844 C C . ASP A 1 111 ? 13.331 6.483 6.162 1.00 70.81 111 ASP A C 1
ATOM 846 O O . ASP A 1 111 ? 12.790 5.873 5.235 1.00 70.81 111 ASP A O 1
ATOM 850 N N . ALA A 1 112 ? 12.819 7.640 6.605 1.00 71.25 112 ALA A N 1
ATOM 851 C CA . ALA A 1 112 ? 11.618 8.261 6.043 1.00 71.25 112 ALA A CA 1
ATOM 852 C C . ALA A 1 112 ? 11.890 8.896 4.675 1.00 71.25 112 ALA A C 1
ATOM 854 O O . ALA A 1 112 ? 11.079 8.759 3.758 1.00 71.25 112 ALA A O 1
ATOM 855 N N . VAL A 1 113 ? 13.057 9.525 4.514 1.00 72.06 113 VAL A N 1
ATOM 856 C CA . VAL A 1 113 ? 13.515 10.059 3.225 1.00 72.06 113 VAL A CA 1
ATOM 857 C C . VAL A 1 113 ? 13.727 8.929 2.215 1.00 72.06 113 VAL A C 1
ATOM 859 O O . VAL A 1 113 ? 13.336 9.064 1.056 1.00 72.06 113 VAL A O 1
ATOM 862 N N . GLU A 1 114 ? 14.281 7.794 2.650 1.00 74.50 114 GLU A N 1
ATOM 863 C CA . GLU A 1 114 ? 14.427 6.601 1.808 1.00 74.50 114 GLU A CA 1
ATOM 864 C C . GLU A 1 114 ? 13.067 6.055 1.351 1.00 74.50 114 GLU A C 1
ATOM 866 O O . GLU A 1 114 ? 12.861 5.834 0.155 1.00 74.50 114 GLU A O 1
ATOM 871 N N . SER A 1 115 ? 12.119 5.916 2.278 1.00 74.62 115 SER A N 1
ATOM 872 C CA . SER A 1 115 ? 10.765 5.429 1.978 1.00 74.62 115 SER A CA 1
ATOM 873 C C . SER A 1 115 ? 10.024 6.363 1.011 1.00 74.62 115 SER A C 1
ATOM 875 O O . SER A 1 115 ? 9.392 5.931 0.044 1.00 74.62 115 SER A O 1
ATOM 877 N N . ALA A 1 116 ? 10.143 7.675 1.220 1.00 74.00 116 ALA A N 1
ATOM 878 C CA . ALA A 1 116 ? 9.549 8.685 0.351 1.00 74.00 116 ALA A CA 1
ATOM 879 C C . ALA A 1 116 ? 10.183 8.689 -1.051 1.00 74.00 116 ALA A C 1
ATOM 881 O O . ALA A 1 116 ? 9.491 8.864 -2.056 1.00 74.00 116 ALA A O 1
ATOM 882 N N . TYR A 1 117 ? 11.490 8.437 -1.141 1.00 77.94 117 TYR A N 1
ATOM 883 C CA . TYR A 1 117 ? 12.202 8.307 -2.408 1.00 77.94 117 TYR A CA 1
ATOM 884 C C . TYR A 1 117 ? 11.789 7.059 -3.192 1.00 77.94 117 TYR A C 1
ATOM 886 O O . TYR A 1 117 ? 11.501 7.151 -4.388 1.00 77.94 117 TYR A O 1
ATOM 894 N N . ARG A 1 118 ? 11.705 5.905 -2.520 1.00 78.25 118 ARG A N 1
ATOM 895 C CA . ARG A 1 118 ? 11.204 4.648 -3.099 1.00 78.25 118 ARG A CA 1
AT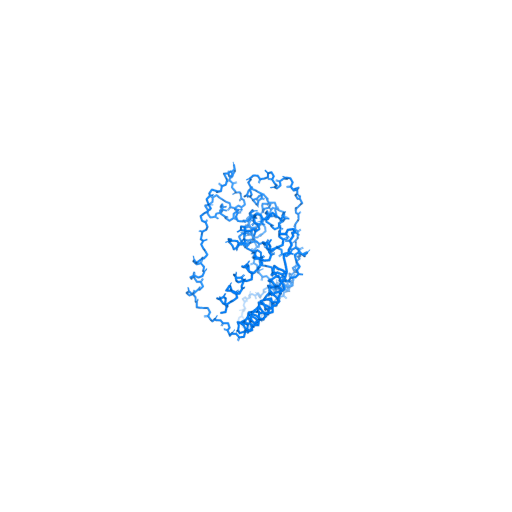OM 896 C C . ARG A 1 118 ? 9.774 4.808 -3.600 1.00 78.25 118 ARG A C 1
ATOM 898 O O . ARG A 1 118 ? 9.486 4.470 -4.747 1.00 78.25 118 ARG A O 1
ATOM 905 N N . CYS A 1 119 ? 8.907 5.398 -2.779 1.00 76.75 119 CYS A N 1
ATOM 906 C CA . CYS A 1 119 ? 7.527 5.682 -3.145 1.00 76.75 119 CYS A CA 1
ATOM 907 C C . CYS A 1 119 ? 7.426 6.612 -4.356 1.00 76.75 119 CYS A C 1
ATOM 909 O O . CYS A 1 119 ? 6.672 6.341 -5.289 1.00 76.75 119 CYS A O 1
ATOM 911 N N . GLY A 1 120 ? 8.162 7.719 -4.361 1.00 77.19 120 GLY A N 1
ATOM 912 C CA . GLY A 1 120 ? 8.093 8.648 -5.475 1.00 77.19 120 GLY A CA 1
ATOM 913 C C . GLY A 1 120 ? 8.624 8.026 -6.773 1.00 77.19 120 GLY A C 1
ATOM 914 O O . GLY A 1 120 ? 8.035 8.232 -7.835 1.00 77.19 120 GLY A O 1
ATOM 915 N N . ARG A 1 121 ? 9.703 7.227 -6.713 1.00 78.94 121 ARG A N 1
ATOM 916 C CA . ARG A 1 121 ? 10.208 6.500 -7.890 1.00 78.94 121 ARG A CA 1
ATOM 917 C C . ARG A 1 121 ? 9.195 5.480 -8.387 1.00 78.94 121 ARG A C 1
ATOM 919 O O . ARG A 1 121 ? 8.977 5.397 -9.591 1.00 78.94 121 ARG A O 1
ATOM 926 N N . TRP A 1 122 ? 8.515 4.783 -7.480 1.00 78.12 122 TRP A N 1
ATOM 927 C CA . TRP A 1 122 ? 7.408 3.899 -7.833 1.00 78.12 122 TRP A CA 1
ATOM 928 C C . TRP A 1 122 ? 6.256 4.653 -8.509 1.00 78.12 122 TRP A C 1
ATOM 930 O O . TRP A 1 122 ? 5.751 4.210 -9.539 1.00 78.12 122 TRP A O 1
ATOM 940 N N . LEU A 1 123 ? 5.881 5.824 -7.990 1.00 75.75 123 LEU A N 1
ATOM 941 C CA . LEU A 1 123 ? 4.828 6.666 -8.556 1.00 75.75 123 LEU A CA 1
ATOM 942 C C . LEU A 1 123 ? 5.194 7.106 -9.982 1.00 75.75 123 LEU A C 1
ATOM 944 O O . LEU A 1 123 ? 4.391 6.962 -10.906 1.00 75.75 123 LEU A O 1
ATOM 948 N N . ARG A 1 124 ? 6.441 7.539 -10.193 1.00 73.88 124 ARG A N 1
ATOM 949 C CA . ARG A 1 124 ? 6.977 7.902 -11.514 1.00 73.88 124 ARG A CA 1
ATOM 950 C C . ARG A 1 124 ? 7.064 6.697 -12.467 1.00 73.88 124 ARG A C 1
ATOM 952 O O . ARG A 1 124 ? 6.726 6.811 -13.645 1.00 73.88 124 ARG A O 1
ATOM 959 N N . ALA A 1 125 ? 7.436 5.525 -11.956 1.00 75.56 125 ALA A N 1
ATOM 960 C CA . ALA A 1 125 ? 7.529 4.285 -12.723 1.00 75.56 125 ALA A CA 1
ATOM 961 C C . ALA A 1 125 ? 6.161 3.756 -13.181 1.00 75.56 125 ALA A C 1
ATOM 963 O O . ALA A 1 125 ? 5.988 3.419 -14.351 1.00 75.56 125 ALA A O 1
ATOM 964 N N . HIS A 1 126 ? 5.190 3.657 -12.270 1.00 70.94 126 HIS A N 1
ATOM 965 C CA . HIS A 1 126 ? 3.941 2.930 -12.510 1.00 70.94 126 HIS A CA 1
ATOM 966 C C . HIS A 1 126 ? 2.784 3.816 -12.977 1.00 70.94 126 HIS A C 1
ATOM 968 O O . HIS A 1 126 ? 1.980 3.359 -13.790 1.00 70.94 126 HIS A O 1
ATOM 974 N N . ILE A 1 127 ? 2.702 5.071 -12.520 1.00 69.19 127 ILE A N 1
ATOM 975 C CA . ILE A 1 127 ? 1.643 5.997 -12.954 1.00 69.19 127 ILE A CA 1
ATOM 976 C C . ILE A 1 127 ? 2.024 6.654 -14.285 1.00 69.19 127 ILE A C 1
ATOM 978 O O . ILE A 1 127 ? 1.208 6.698 -15.205 1.00 69.19 127 ILE A O 1
ATOM 982 N N . PHE A 1 128 ? 3.277 7.095 -14.416 1.00 66.75 128 PHE A N 1
ATOM 983 C CA . PHE A 1 128 ? 3.750 7.864 -15.577 1.00 66.75 128 PHE A CA 1
ATOM 984 C C . PHE A 1 128 ? 4.514 7.025 -16.608 1.00 66.75 128 PHE A C 1
ATOM 986 O O . PHE A 1 128 ? 4.802 7.507 -17.698 1.00 66.75 128 PHE A O 1
ATOM 993 N N . LYS A 1 129 ? 4.764 5.740 -16.316 1.00 71.56 129 LYS A N 1
ATOM 994 C CA . LYS A 1 129 ? 5.413 4.773 -17.222 1.00 71.56 129 LYS A CA 1
ATOM 995 C C . LYS A 1 129 ? 6.829 5.173 -17.650 1.00 71.56 129 LYS A C 1
ATOM 997 O O . LYS A 1 129 ? 7.278 4.791 -18.733 1.00 71.56 129 LYS A O 1
ATOM 1002 N N . ASN A 1 130 ? 7.564 5.870 -16.783 1.00 74.19 130 ASN A N 1
ATOM 1003 C CA . ASN A 1 130 ? 8.962 6.195 -17.046 1.00 74.19 130 ASN A CA 1
ATOM 1004 C C . ASN A 1 130 ? 9.826 4.929 -17.045 1.00 74.19 130 ASN A C 1
ATOM 1006 O O . ASN A 1 130 ? 9.900 4.190 -16.062 1.00 74.19 130 ASN A O 1
ATOM 1010 N N . SER A 1 131 ? 10.510 4.680 -18.166 1.00 73.25 131 SER A N 1
ATOM 1011 C CA . SER A 1 131 ? 11.264 3.440 -18.375 1.00 73.25 131 SER A CA 1
ATOM 1012 C C . SER A 1 131 ? 12.487 3.299 -17.468 1.00 73.25 131 SER A C 1
ATOM 1014 O O . SER A 1 131 ? 12.919 2.180 -17.204 1.00 73.25 131 SER A O 1
ATOM 1016 N N . GLU A 1 132 ? 13.066 4.413 -17.019 1.00 77.88 132 GLU A N 1
ATOM 1017 C CA . GLU A 1 132 ? 14.236 4.418 -16.135 1.00 77.88 132 GLU A CA 1
ATOM 1018 C C . GLU A 1 132 ? 13.859 4.013 -14.707 1.00 77.88 132 GLU A C 1
ATOM 1020 O O . GLU A 1 132 ? 14.468 3.109 -14.138 1.00 77.88 132 GLU A O 1
ATOM 1025 N N . ASP A 1 133 ? 12.798 4.601 -14.156 1.00 74.12 133 ASP A N 1
ATOM 1026 C CA . ASP A 1 133 ? 12.331 4.264 -12.809 1.00 74.12 133 ASP A CA 1
ATOM 1027 C C . ASP A 1 133 ? 11.745 2.869 -12.743 1.00 74.12 133 ASP A C 1
ATOM 1029 O O . ASP A 1 133 ? 11.904 2.184 -11.743 1.00 74.12 133 ASP A O 1
ATOM 1033 N N . LEU A 1 134 ? 11.124 2.411 -13.829 1.00 74.31 134 LEU A N 1
ATOM 1034 C CA . LEU A 1 134 ? 10.621 1.049 -13.907 1.00 74.31 134 LEU A CA 1
ATOM 1035 C C . LEU A 1 134 ? 11.757 0.018 -13.864 1.00 74.31 134 LEU A C 1
ATOM 1037 O O . LEU A 1 134 ? 11.576 -1.056 -13.300 1.00 74.31 134 LEU A O 1
ATOM 1041 N N . ARG A 1 135 ? 12.935 0.334 -14.419 1.00 77.62 135 ARG A N 1
ATOM 1042 C CA . ARG A 1 135 ? 14.139 -0.496 -14.244 1.00 77.62 135 ARG A CA 1
ATOM 1043 C C . ARG A 1 135 ? 14.647 -0.408 -12.811 1.00 77.62 135 ARG A C 1
ATOM 1045 O O . ARG A 1 135 ? 14.873 -1.437 -12.192 1.00 77.62 135 ARG A O 1
ATOM 1052 N N . TRP A 1 136 ? 14.724 0.798 -12.255 1.00 80.69 136 TRP A N 1
ATOM 1053 C CA . TRP A 1 136 ? 15.183 0.985 -10.884 1.00 80.69 136 TRP A CA 1
ATOM 1054 C C . TRP A 1 136 ? 14.310 0.253 -9.856 1.00 80.69 136 TRP A C 1
ATOM 1056 O O . TRP A 1 136 ? 14.844 -0.429 -8.989 1.00 80.69 136 TRP A O 1
ATOM 1066 N N . CYS A 1 137 ? 12.982 0.335 -9.970 1.00 76.56 137 CYS A N 1
ATOM 1067 C CA . CYS A 1 137 ? 12.045 -0.360 -9.088 1.00 76.56 137 CYS A CA 1
ATOM 1068 C C . CYS A 1 137 ? 12.217 -1.883 -9.154 1.00 76.56 137 CYS A C 1
ATOM 1070 O O . CYS A 1 137 ? 12.176 -2.527 -8.108 1.00 76.56 137 CYS A O 1
ATOM 1072 N N . LYS A 1 138 ? 12.478 -2.443 -10.346 1.00 75.06 138 LYS A N 1
ATOM 1073 C CA . LYS A 1 138 ? 12.808 -3.869 -10.522 1.00 75.06 138 LYS A CA 1
ATOM 1074 C C . LYS A 1 138 ? 14.125 -4.236 -9.848 1.00 75.06 138 LYS A C 1
ATOM 1076 O O . LYS A 1 138 ? 14.192 -5.214 -9.114 1.00 75.06 138 LYS A O 1
ATOM 1081 N N . ASP A 1 139 ? 15.153 -3.417 -10.049 1.00 77.62 139 ASP A N 1
ATOM 1082 C CA . ASP A 1 139 ? 16.486 -3.656 -9.490 1.00 77.62 139 ASP A CA 1
ATOM 1083 C C . ASP A 1 139 ? 16.510 -3.542 -7.952 1.00 77.62 139 ASP A C 1
ATOM 1085 O O . ASP A 1 139 ? 17.361 -4.146 -7.302 1.00 77.62 139 ASP A O 1
ATOM 1089 N N . HIS A 1 140 ? 15.581 -2.777 -7.364 1.00 73.25 140 HIS A N 1
ATOM 1090 C CA . HIS A 1 140 ? 15.532 -2.472 -5.926 1.00 73.25 140 HIS A CA 1
ATOM 1091 C C . HIS A 1 140 ? 14.377 -3.171 -5.191 1.00 73.25 140 HIS A C 1
ATOM 1093 O O . HIS A 1 140 ? 14.127 -2.875 -4.025 1.00 73.25 140 HIS A O 1
ATOM 1099 N N . GLY A 1 141 ? 13.658 -4.086 -5.853 1.00 70.38 141 GLY A N 1
ATOM 1100 C CA . GLY A 1 141 ? 12.569 -4.853 -5.238 1.00 70.38 141 GLY A CA 1
ATOM 1101 C C . GLY A 1 141 ? 11.356 -4.018 -4.812 1.00 70.38 141 GLY A C 1
ATOM 1102 O O . GLY A 1 141 ? 10.503 -4.515 -4.079 1.00 70.38 141 GLY A O 1
ATOM 1103 N N . VAL A 1 142 ? 11.237 -2.772 -5.289 1.00 66.44 142 VAL A N 1
ATOM 1104 C CA . VAL A 1 142 ? 10.057 -1.906 -5.105 1.00 66.44 142 VAL A CA 1
ATOM 1105 C C . VAL A 1 142 ? 9.012 -2.284 -6.159 1.00 66.44 142 VAL A C 1
ATOM 1107 O O . VAL A 1 142 ? 8.539 -1.459 -6.942 1.00 66.44 142 VAL A O 1
ATOM 1110 N N . GLU A 1 143 ? 8.717 -3.578 -6.258 1.00 61.44 143 GLU A N 1
ATOM 1111 C CA . GLU A 1 143 ? 7.795 -4.106 -7.251 1.00 61.44 143 GLU A CA 1
ATOM 1112 C C . GLU A 1 143 ? 6.367 -4.097 -6.710 1.00 61.44 143 GLU A C 1
ATOM 1114 O O . GLU A 1 143 ? 6.053 -4.661 -5.661 1.00 61.44 143 GLU A O 1
ATOM 1119 N N . SER A 1 144 ? 5.466 -3.512 -7.498 1.00 54.09 144 SER A N 1
ATOM 1120 C CA . SER A 1 144 ? 4.048 -3.846 -7.448 1.00 54.09 144 SER A CA 1
ATOM 1121 C C . SER A 1 144 ? 3.918 -5.357 -7.656 1.00 54.09 144 SER A C 1
ATOM 1123 O O . SER A 1 144 ? 4.128 -5.838 -8.774 1.00 54.09 144 SER A O 1
ATOM 1125 N N . ARG A 1 145 ? 3.533 -6.111 -6.622 1.00 50.06 145 ARG A N 1
ATOM 1126 C CA . ARG A 1 145 ? 3.089 -7.498 -6.800 1.00 50.06 145 ARG A CA 1
ATOM 1127 C C . ARG A 1 145 ? 1.877 -7.486 -7.729 1.00 50.06 145 ARG A C 1
ATOM 1129 O O . ARG A 1 145 ? 0.767 -7.168 -7.309 1.00 50.06 145 ARG A O 1
ATOM 1136 N N . ALA A 1 146 ? 2.107 -7.792 -9.002 1.00 42.62 146 ALA A N 1
ATOM 1137 C CA . ALA A 1 146 ? 1.049 -7.966 -9.978 1.00 42.62 146 ALA A CA 1
ATOM 1138 C C . ALA A 1 146 ? 0.214 -9.175 -9.543 1.00 42.62 146 ALA A C 1
ATOM 1140 O O . ALA A 1 146 ? 0.685 -10.313 -9.577 1.00 42.62 146 ALA A O 1
ATOM 1141 N N . MET A 1 147 ? -1.027 -8.950 -9.111 1.00 40.66 147 MET A N 1
ATOM 1142 C CA . MET A 1 147 ? -1.997 -10.038 -9.101 1.00 40.66 147 MET A CA 1
ATOM 1143 C C . MET A 1 147 ? -2.284 -10.409 -10.557 1.00 40.66 147 MET A C 1
ATOM 1145 O O . MET A 1 147 ? -3.045 -9.728 -11.237 1.00 40.66 147 MET A O 1
ATOM 1149 N N . GLY A 1 148 ? -1.657 -11.493 -11.009 1.00 38.62 148 GLY A N 1
ATOM 1150 C CA . GLY A 1 148 ? -1.954 -12.155 -12.273 1.00 38.62 148 GLY A CA 1
ATOM 1151 C C . GLY A 1 148 ? -1.152 -11.636 -13.461 1.00 38.62 148 GLY A C 1
ATOM 1152 O O . GLY A 1 148 ? -1.246 -10.476 -13.860 1.00 38.62 148 GLY A O 1
ATOM 1153 N N . GLU A 1 149 ? -0.406 -12.551 -14.074 1.00 43.31 149 GLU A N 1
ATOM 1154 C CA . GLU A 1 149 ? 0.016 -12.437 -15.465 1.00 43.31 149 GLU A CA 1
ATOM 1155 C C . GLU A 1 149 ? -1.187 -12.075 -16.359 1.00 43.31 149 GLU A C 1
ATOM 1157 O O . GLU A 1 149 ? -2.314 -12.514 -16.128 1.00 43.31 149 GLU A O 1
ATOM 1162 N N . ASN A 1 150 ? -0.906 -11.315 -17.420 1.00 37.47 150 ASN A N 1
ATOM 1163 C CA . ASN A 1 150 ? -1.770 -11.050 -18.578 1.00 37.47 150 ASN A CA 1
ATOM 1164 C C . ASN A 1 150 ? -2.713 -9.836 -18.614 1.00 37.47 150 ASN A C 1
ATOM 1166 O O . ASN A 1 150 ? -3.615 -9.811 -19.447 1.00 37.47 150 ASN A O 1
ATOM 1170 N N . SER A 1 151 ? -2.450 -8.752 -17.875 1.00 38.50 151 SER A N 1
ATOM 1171 C CA . SER A 1 151 ? -2.973 -7.432 -18.278 1.00 38.50 151 SER A CA 1
ATOM 1172 C C . SER A 1 151 ? -2.298 -6.265 -17.546 1.00 38.50 151 SER A C 1
ATOM 1174 O O . SER A 1 151 ? -2.763 -5.808 -16.505 1.00 38.50 151 SER A O 1
ATOM 1176 N N . ASN A 1 152 ? -1.280 -5.659 -18.165 1.00 45.22 152 ASN A N 1
ATOM 1177 C CA . ASN A 1 152 ? -0.873 -4.285 -17.821 1.00 45.22 152 ASN A CA 1
ATOM 1178 C C . ASN A 1 152 ? -1.958 -3.242 -18.184 1.00 45.22 152 ASN A C 1
ATOM 1180 O O . ASN A 1 152 ? -1.772 -2.050 -17.938 1.00 45.22 152 ASN A O 1
ATOM 1184 N N . ALA A 1 153 ? -3.072 -3.661 -18.799 1.00 44.69 153 ALA A N 1
ATOM 1185 C CA . ALA A 1 153 ? -4.172 -2.791 -19.206 1.00 44.69 153 ALA A CA 1
ATOM 1186 C C . ALA A 1 153 ? -5.175 -2.519 -18.071 1.00 44.69 153 ALA A C 1
ATOM 1188 O O . ALA A 1 153 ? -5.913 -1.542 -18.146 1.00 44.69 153 ALA A O 1
ATOM 1189 N N . SER A 1 154 ? -5.171 -3.322 -17.001 1.00 42.28 154 SER A N 1
ATOM 1190 C CA . SER A 1 154 ? -6.134 -3.196 -15.895 1.00 42.28 154 SER A CA 1
ATOM 1191 C C . SER A 1 154 ? -5.604 -2.416 -14.684 1.00 42.28 154 SER A C 1
ATOM 1193 O O . SER A 1 154 ? -6.216 -2.456 -13.622 1.00 42.28 154 SER A O 1
ATOM 1195 N N . GLY A 1 155 ? -4.478 -1.704 -14.817 1.00 46.41 155 GLY A N 1
ATOM 1196 C CA . GLY A 1 155 ? -3.988 -0.805 -13.763 1.00 46.41 155 GLY A CA 1
ATOM 1197 C C . GLY A 1 155 ? -3.584 -1.508 -12.461 1.00 46.41 155 GLY A C 1
ATOM 1198 O O . GLY A 1 155 ? -3.648 -0.900 -11.399 1.00 46.41 155 GLY A O 1
ATOM 1199 N N . GLY A 1 156 ? -3.171 -2.777 -12.534 1.00 46.44 156 GLY A N 1
ATOM 1200 C CA . GLY A 1 156 ? -2.758 -3.599 -11.391 1.00 46.44 156 GLY A CA 1
ATOM 1201 C C . GLY A 1 156 ? -1.378 -3.244 -10.833 1.00 46.44 156 GLY A C 1
ATOM 1202 O O . GLY A 1 156 ? -0.566 -4.140 -10.628 1.00 46.44 156 GLY A O 1
ATOM 1203 N N . ALA A 1 157 ? -1.097 -1.954 -10.631 1.00 55.44 157 ALA A N 1
ATOM 1204 C CA . ALA A 1 157 ? 0.057 -1.530 -9.856 1.00 55.44 157 ALA A CA 1
ATOM 1205 C C . ALA A 1 157 ? -0.341 -1.516 -8.376 1.00 55.44 157 ALA A C 1
ATOM 1207 O O . ALA A 1 157 ? -1.047 -0.610 -7.930 1.00 55.44 157 ALA A O 1
ATOM 1208 N N . LEU A 1 158 ? 0.068 -2.537 -7.621 1.00 61.16 158 LEU A N 1
ATOM 1209 C CA . LEU A 1 158 ? -0.115 -2.530 -6.175 1.00 61.16 158 LEU A CA 1
ATOM 1210 C C . LEU A 1 158 ? 0.803 -1.458 -5.577 1.00 61.16 158 LEU A C 1
ATOM 1212 O O . LEU A 1 158 ? 1.995 -1.405 -5.885 1.00 61.16 158 LEU A O 1
ATOM 1216 N N . VAL A 1 159 ? 0.215 -0.592 -4.759 1.00 67.69 159 VAL A N 1
ATOM 1217 C CA . VAL A 1 159 ? 0.910 0.448 -3.999 1.00 67.69 159 VAL A CA 1
ATOM 1218 C C . VAL A 1 159 ? 2.002 -0.190 -3.123 1.00 67.69 159 VAL A C 1
ATOM 1220 O O . VAL A 1 159 ? 1.720 -1.223 -2.515 1.00 67.69 159 VAL A O 1
ATOM 1223 N N . PRO A 1 160 ? 3.216 0.388 -3.010 1.00 73.38 160 PRO A N 1
ATOM 1224 C CA . PRO A 1 160 ? 4.254 -0.139 -2.134 1.00 73.38 160 PRO A CA 1
ATOM 1225 C C . PRO A 1 160 ? 3.790 -0.126 -0.679 1.00 73.38 160 PRO A C 1
ATOM 1227 O O . PRO A 1 160 ? 3.189 0.855 -0.231 1.00 73.38 160 PRO A O 1
ATOM 1230 N N . ASP A 1 161 ? 4.131 -1.171 0.075 1.00 72.75 161 ASP A N 1
ATOM 1231 C CA . ASP A 1 161 ? 3.738 -1.305 1.484 1.00 72.75 161 ASP A CA 1
ATOM 1232 C C . ASP A 1 161 ? 4.192 -0.096 2.322 1.00 72.75 161 ASP A C 1
ATOM 1234 O O . ASP A 1 161 ? 3.469 0.363 3.204 1.00 72.75 161 ASP A O 1
ATOM 1238 N N . GLU A 1 162 ? 5.350 0.489 1.999 1.00 73.06 162 GLU A N 1
ATOM 1239 C CA . GLU A 1 162 ? 5.869 1.714 2.624 1.00 73.06 162 GLU A CA 1
ATOM 1240 C C . GLU A 1 162 ? 4.899 2.906 2.477 1.00 73.06 162 GLU A C 1
ATOM 1242 O O . GLU A 1 162 ? 4.657 3.632 3.443 1.00 73.06 162 GLU A O 1
ATOM 1247 N N . PHE A 1 163 ? 4.290 3.086 1.299 1.00 73.75 163 PHE A N 1
ATOM 1248 C CA . PHE A 1 163 ? 3.322 4.161 1.056 1.00 73.75 163 PHE A CA 1
ATOM 1249 C C . PHE A 1 163 ? 1.969 3.861 1.693 1.00 73.75 163 PHE A C 1
ATOM 1251 O O . PHE A 1 163 ? 1.391 4.732 2.342 1.00 73.75 163 PHE A O 1
ATOM 1258 N N . ALA A 1 164 ? 1.476 2.628 1.550 1.00 72.31 164 ALA A N 1
ATOM 1259 C CA . ALA A 1 164 ? 0.201 2.216 2.130 1.00 72.31 164 ALA A CA 1
ATOM 1260 C C . ALA A 1 164 ? 0.206 2.387 3.656 1.00 72.31 164 ALA A C 1
ATOM 1262 O O . ALA A 1 164 ? -0.676 3.040 4.216 1.00 72.31 164 ALA A O 1
ATOM 1263 N N . ASN A 1 165 ? 1.257 1.896 4.320 1.00 75.00 165 ASN A N 1
ATOM 1264 C CA . ASN A 1 165 ? 1.443 2.059 5.759 1.00 75.00 165 ASN A CA 1
ATOM 1265 C C . ASN A 1 165 ? 1.509 3.532 6.161 1.00 75.00 165 ASN A C 1
ATOM 1267 O O . ASN A 1 165 ? 1.029 3.903 7.236 1.00 75.00 165 ASN A O 1
ATOM 1271 N N . ARG A 1 166 ? 2.091 4.389 5.312 1.00 76.69 166 ARG A N 1
ATOM 1272 C CA . ARG A 1 166 ? 2.190 5.806 5.638 1.00 76.69 166 ARG A CA 1
ATOM 1273 C C . ARG A 1 166 ? 0.856 6.529 5.524 1.00 76.69 166 ARG A C 1
ATOM 1275 O O . ARG A 1 166 ? 0.515 7.261 6.448 1.00 76.69 166 ARG A O 1
ATOM 1282 N N . VAL A 1 167 ? 0.083 6.272 4.471 1.00 73.38 167 VAL A N 1
ATOM 1283 C CA . VAL A 1 167 ? -1.276 6.815 4.323 1.00 73.38 167 VAL A CA 1
ATOM 1284 C C . VAL A 1 167 ? -2.161 6.377 5.492 1.00 73.38 167 VAL A C 1
ATOM 1286 O O . VAL A 1 167 ? -2.811 7.226 6.093 1.00 73.38 167 VAL A O 1
ATOM 1289 N N . ILE A 1 168 ? -2.121 5.098 5.888 1.00 74.81 168 ILE A N 1
ATOM 1290 C CA . ILE A 1 168 ? -2.892 4.585 7.038 1.00 74.81 168 ILE A CA 1
ATOM 1291 C C . ILE A 1 168 ? -2.558 5.365 8.316 1.00 74.81 168 ILE A C 1
ATOM 1293 O O . ILE A 1 168 ? -3.455 5.875 8.983 1.00 74.81 168 ILE A O 1
ATOM 1297 N N . ARG A 1 169 ? -1.265 5.538 8.623 1.00 74.62 169 ARG A N 1
ATOM 1298 C CA . ARG A 1 169 ? -0.830 6.310 9.800 1.00 74.62 169 ARG A CA 1
ATOM 1299 C C . ARG A 1 169 ? -1.277 7.770 9.750 1.00 74.62 169 ARG A C 1
ATOM 1301 O O . ARG A 1 169 ? -1.596 8.348 10.784 1.00 74.62 169 ARG A O 1
ATOM 1308 N N . LEU A 1 170 ? -1.261 8.388 8.568 1.00 76.25 170 LEU A N 1
ATOM 1309 C CA . LEU A 1 170 ? -1.683 9.780 8.417 1.00 76.25 170 LEU A CA 1
ATOM 1310 C C . LEU A 1 170 ? -3.186 9.931 8.659 1.00 76.25 170 LEU A C 1
ATOM 1312 O O . LEU A 1 170 ? -3.575 10.857 9.364 1.00 76.25 170 LEU A O 1
ATOM 1316 N N . VAL A 1 171 ? -4.006 9.001 8.163 1.00 73.31 171 VAL A N 1
ATOM 1317 C CA . VAL A 1 171 ? -5.459 8.978 8.409 1.00 73.31 171 VAL A CA 1
ATOM 1318 C C . VAL A 1 171 ? -5.767 8.841 9.898 1.00 73.31 171 VAL A C 1
ATOM 1320 O O . VAL A 1 171 ? -6.621 9.554 10.411 1.00 73.31 171 VAL A O 1
ATOM 1323 N N . GLU A 1 172 ? -5.043 7.991 10.626 1.00 70.44 172 GLU A N 1
ATOM 1324 C CA . GLU A 1 172 ? -5.214 7.880 12.082 1.00 70.44 172 GLU A CA 1
ATOM 1325 C C . GLU A 1 172 ? -4.842 9.174 12.822 1.00 70.44 172 GLU A C 1
ATOM 1327 O O . GLU A 1 172 ? -5.455 9.498 13.836 1.00 70.44 172 GLU A O 1
ATOM 1332 N N . SER A 1 173 ? -3.852 9.921 12.319 1.00 73.94 173 SER A N 1
ATOM 1333 C CA . SER A 1 173 ? -3.388 11.165 12.945 1.00 73.94 173 SER A CA 1
ATOM 1334 C C . SER A 1 173 ? -4.232 12.399 12.608 1.00 73.94 173 SER A C 1
ATOM 1336 O O . SER A 1 173 ? -4.403 13.269 13.460 1.00 73.94 173 SER A O 1
ATOM 1338 N N . TYR A 1 174 ? -4.742 12.496 11.377 1.00 75.69 174 TYR A N 1
ATOM 1339 C CA . TYR A 1 174 ? -5.576 13.614 10.925 1.00 75.69 174 TYR A CA 1
ATOM 1340 C C . TYR A 1 174 ? -7.063 13.373 11.194 1.00 75.69 174 TYR A C 1
ATOM 1342 O O . TYR A 1 174 ? -7.812 14.330 11.397 1.00 75.69 174 TYR A O 1
ATOM 1350 N N . GLY A 1 175 ? -7.490 12.111 11.239 1.00 71.44 175 GLY A N 1
ATOM 1351 C CA . GLY A 1 175 ? -8.856 11.734 11.556 1.00 71.44 175 GLY A CA 1
ATOM 1352 C C . GLY A 1 175 ? -9.200 12.048 13.010 1.00 71.44 175 GLY A C 1
ATOM 1353 O O . GLY A 1 175 ? -8.513 11.641 13.943 1.00 71.44 175 GLY A O 1
ATOM 1354 N N . THR A 1 176 ? -10.319 12.735 13.229 1.00 74.31 176 THR A N 1
ATOM 1355 C CA . THR A 1 176 ? -10.809 13.061 14.581 1.00 74.31 176 THR A CA 1
ATOM 1356 C C . THR A 1 176 ? -11.511 11.886 15.267 1.00 74.31 176 THR A C 1
ATOM 13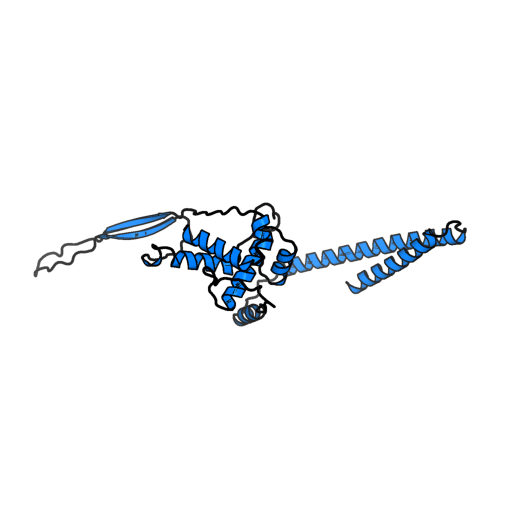58 O O . THR A 1 176 ? -11.576 11.830 16.492 1.00 74.31 176 THR A O 1
ATOM 1361 N N . LEU A 1 177 ? -12.038 10.943 14.481 1.00 73.00 177 LEU A N 1
ATOM 1362 C CA . LEU A 1 177 ? -12.827 9.793 14.937 1.00 73.00 177 LEU A CA 1
ATOM 1363 C C . LEU A 1 177 ? -11.994 8.592 15.426 1.00 73.00 177 LEU A C 1
ATOM 1365 O O . LEU A 1 177 ? -12.319 8.082 16.501 1.00 73.00 177 LEU A O 1
ATOM 1369 N N . PRO A 1 178 ? -10.937 8.141 14.715 1.00 77.25 178 PRO A N 1
ATOM 1370 C CA . PRO A 1 178 ? -10.134 6.986 15.123 1.00 77.25 178 PRO A CA 1
ATOM 1371 C C . PRO A 1 178 ? -9.569 7.041 16.553 1.00 77.25 178 PRO A C 1
ATOM 1373 O O . PRO A 1 178 ? -9.705 6.043 17.254 1.00 77.25 178 PRO A O 1
ATOM 1376 N N . PRO A 1 179 ? -9.003 8.159 17.061 1.00 78.69 179 PRO A N 1
ATOM 1377 C CA . PRO A 1 179 ? -8.477 8.185 18.430 1.00 78.69 179 PRO A CA 1
ATOM 1378 C C . PRO A 1 179 ? -9.571 8.131 19.509 1.00 78.69 179 PRO A C 1
ATOM 1380 O O . PRO A 1 179 ? -9.274 7.845 20.667 1.00 78.69 179 PRO A O 1
ATOM 1383 N N . ALA A 1 180 ? -10.827 8.418 19.156 1.00 84.12 180 ALA A N 1
ATOM 1384 C CA . ALA A 1 180 ? -11.960 8.405 20.079 1.00 84.12 180 ALA A CA 1
ATOM 1385 C C . ALA A 1 180 ? -12.751 7.083 20.055 1.00 84.12 180 ALA A C 1
ATOM 1387 O O . ALA A 1 180 ? -13.651 6.901 20.877 1.00 84.12 180 ALA A O 1
ATOM 1388 N N . CYS A 1 181 ? -12.454 6.183 19.114 1.00 83.44 181 CYS A N 1
ATOM 1389 C CA . CYS A 1 181 ? -13.209 4.956 18.870 1.00 83.44 181 CYS A CA 1
ATOM 1390 C C . CYS A 1 181 ? -12.319 3.711 18.975 1.00 83.44 181 CYS A C 1
ATOM 1392 O O . CYS A 1 181 ? -11.100 3.775 18.856 1.00 83.44 181 CYS A O 1
ATOM 1394 N N . GLU A 1 182 ? -12.944 2.551 19.176 1.00 83.19 182 GLU A N 1
ATOM 1395 C CA . GLU A 1 182 ? -12.252 1.266 19.092 1.00 83.19 182 GLU A CA 1
ATOM 1396 C C . GLU A 1 182 ? -12.147 0.825 17.625 1.00 83.19 1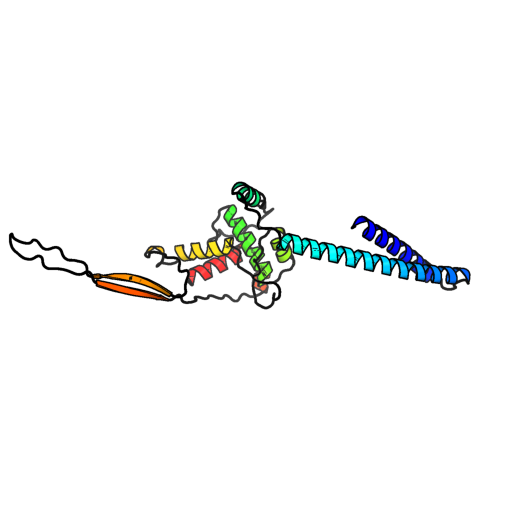82 GLU A C 1
ATOM 1398 O O . GLU A 1 182 ? -13.161 0.654 16.942 1.00 83.19 182 GLU A O 1
ATOM 1403 N N . ASN A 1 183 ? -10.918 0.634 17.141 1.00 83.62 183 ASN A N 1
ATOM 1404 C CA . ASN A 1 183 ? -10.653 0.166 15.783 1.00 83.62 183 ASN A CA 1
ATOM 1405 C C . ASN A 1 183 ? -10.646 -1.367 15.737 1.00 83.62 183 ASN A C 1
ATOM 1407 O O . ASN A 1 183 ? -9.785 -2.013 16.331 1.00 83.62 183 ASN A O 1
ATOM 1411 N N . ILE A 1 184 ? -11.583 -1.946 14.983 1.00 84.19 184 ILE A N 1
ATOM 1412 C CA . ILE A 1 184 ? -11.722 -3.397 14.807 1.00 84.19 184 ILE A CA 1
ATOM 1413 C C . ILE A 1 184 ? -11.543 -3.733 13.326 1.00 84.19 184 ILE A C 1
ATOM 1415 O O . ILE A 1 184 ? -12.233 -3.183 12.467 1.00 84.19 184 ILE A O 1
ATOM 1419 N N . SER A 1 185 ? -10.637 -4.660 13.010 1.00 84.94 185 SER A N 1
ATOM 1420 C CA . SER A 1 185 ? -10.429 -5.122 11.637 1.00 84.94 185 SER A CA 1
ATOM 1421 C C . SER A 1 185 ? -11.543 -6.085 11.201 1.00 84.94 185 SER A C 1
ATOM 1423 O O . SER A 1 185 ? -11.822 -7.096 11.845 1.00 84.94 185 SER A O 1
ATOM 1425 N N . MET A 1 186 ? -12.205 -5.771 10.084 1.00 85.94 186 MET A N 1
ATOM 1426 C CA . MET A 1 186 ? -13.261 -6.603 9.499 1.00 85.94 186 MET A CA 1
ATOM 1427 C C . MET A 1 186 ? -12.700 -7.490 8.382 1.00 85.94 186 MET A C 1
ATOM 1429 O O . MET A 1 186 ? -12.083 -6.994 7.446 1.00 85.94 186 MET A O 1
ATOM 1433 N N . THR A 1 187 ? -12.952 -8.802 8.443 1.00 85.06 187 THR A N 1
ATOM 1434 C CA . THR A 1 187 ? -12.584 -9.757 7.370 1.00 85.06 187 THR A CA 1
ATOM 1435 C C . THR A 1 187 ? -13.713 -9.986 6.354 1.00 85.06 187 THR A C 1
ATOM 1437 O O . THR A 1 187 ? -13.505 -10.628 5.329 1.00 85.06 187 THR A O 1
ATOM 1440 N N . ARG A 1 188 ? -14.934 -9.516 6.642 1.00 86.69 188 ARG A N 1
ATOM 1441 C CA . ARG A 1 188 ? -16.145 -9.702 5.820 1.00 86.69 188 ARG A CA 1
ATOM 1442 C C . ARG A 1 188 ? -16.865 -8.368 5.622 1.00 86.69 188 ARG A C 1
ATOM 1444 O O . ARG A 1 188 ? -16.700 -7.466 6.438 1.00 86.69 188 ARG A O 1
ATOM 1451 N N . ASP A 1 189 ? -17.725 -8.289 4.606 1.00 84.12 189 ASP A N 1
ATOM 1452 C CA . ASP A 1 189 ? -18.472 -7.069 4.242 1.00 84.12 189 ASP A CA 1
ATOM 1453 C C . ASP A 1 189 ? -19.434 -6.572 5.333 1.00 84.12 189 ASP A C 1
ATOM 1455 O O . ASP A 1 189 ? -19.761 -5.387 5.394 1.00 84.12 189 ASP A O 1
ATOM 1459 N N . THR A 1 190 ? -19.887 -7.465 6.215 1.00 87.50 190 THR A N 1
ATOM 1460 C CA . THR A 1 190 ? -20.746 -7.124 7.353 1.00 87.50 190 THR A CA 1
ATOM 1461 C C . THR A 1 190 ? -20.179 -7.693 8.647 1.00 87.50 190 THR A C 1
ATOM 1463 O O . THR A 1 190 ? -19.886 -8.890 8.710 1.00 87.50 190 THR A O 1
ATOM 1466 N N . LEU A 1 191 ? -20.093 -6.868 9.691 1.00 87.56 191 LEU A N 1
ATOM 1467 C CA . LEU A 1 191 ? -19.735 -7.283 11.049 1.00 87.56 191 LEU A CA 1
ATOM 1468 C C . LEU A 1 191 ? -20.902 -6.973 11.981 1.00 87.56 191 LEU A C 1
ATOM 1470 O O . LEU A 1 191 ? -21.359 -5.837 12.052 1.00 87.56 191 LEU A O 1
ATOM 1474 N N . VAL A 1 192 ? -21.389 -7.982 12.700 1.00 88.44 192 VAL A N 1
ATOM 1475 C CA . VAL A 1 192 ? -22.439 -7.802 13.705 1.00 88.44 192 VAL A CA 1
ATOM 1476 C C . VAL A 1 192 ? -21.797 -7.829 15.081 1.00 88.44 192 VAL A C 1
ATOM 1478 O O . VAL A 1 192 ? -21.206 -8.836 15.464 1.00 88.44 192 VAL A O 1
ATOM 1481 N N . ILE A 1 193 ? -21.930 -6.728 15.818 1.00 87.94 193 ILE A N 1
ATOM 1482 C CA . ILE A 1 193 ? -21.457 -6.607 17.196 1.00 87.94 193 ILE A CA 1
ATOM 1483 C C . ILE A 1 193 ? -22.685 -6.585 18.115 1.00 87.94 193 ILE A C 1
ATOM 1485 O O . ILE A 1 193 ? -23.543 -5.704 17.968 1.00 87.94 193 ILE A O 1
ATOM 1489 N N . PRO A 1 194 ? -22.817 -7.542 19.053 1.00 87.25 194 PRO A N 1
ATOM 1490 C CA . PRO A 1 194 ? -23.891 -7.513 20.032 1.00 87.25 194 PRO A CA 1
ATOM 1491 C C . PRO A 1 194 ? -23.634 -6.383 21.036 1.00 87.25 194 PRO A C 1
ATOM 1493 O O . PRO A 1 194 ? -22.627 -6.353 21.739 1.00 87.25 194 PRO A O 1
ATOM 1496 N N . LYS A 1 195 ? -24.569 -5.442 21.113 1.00 86.31 195 LYS A N 1
ATOM 1497 C CA . LYS A 1 195 ? -24.598 -4.360 22.092 1.00 86.31 195 LYS A CA 1
ATOM 1498 C C . LYS A 1 195 ? -25.516 -4.747 23.247 1.00 86.31 195 LYS A C 1
ATOM 1500 O O . LYS A 1 195 ? -26.674 -5.108 23.046 1.00 86.31 195 LYS A O 1
ATOM 1505 N N . ARG A 1 196 ? -25.036 -4.592 24.478 1.00 86.62 196 ARG A N 1
ATOM 1506 C CA . ARG A 1 196 ? -25.885 -4.684 25.673 1.00 86.62 196 ARG A CA 1
ATOM 1507 C C . ARG A 1 196 ? -26.825 -3.474 25.728 1.00 86.62 196 ARG A C 1
ATOM 1509 O O . ARG A 1 196 ? -26.356 -2.337 25.718 1.00 86.62 196 ARG A O 1
ATOM 1516 N N . LEU A 1 197 ? -28.133 -3.721 25.765 1.00 83.38 197 LEU A N 1
ATOM 1517 C CA . LEU A 1 197 ? -29.162 -2.676 25.828 1.00 83.38 197 LEU A CA 1
ATOM 1518 C C . LEU A 1 197 ? -29.571 -2.390 27.271 1.00 83.38 197 LEU A C 1
ATOM 1520 O O . LEU A 1 197 ? -29.610 -1.232 27.678 1.00 83.38 197 LEU A O 1
ATOM 1524 N N . THR A 1 198 ? -29.828 -3.440 28.052 1.00 84.12 198 THR A N 1
ATOM 1525 C CA . THR A 1 198 ? -30.173 -3.323 29.473 1.00 84.12 198 THR A CA 1
ATOM 1526 C C . THR A 1 198 ? -29.278 -4.204 30.333 1.00 84.12 198 THR A C 1
ATOM 1528 O O . THR A 1 198 ? -28.656 -5.166 29.876 1.00 84.12 198 THR A O 1
ATOM 1531 N N . GLY A 1 199 ? -29.150 -3.834 31.603 1.00 80.56 199 GLY A N 1
ATOM 1532 C CA . GLY A 1 199 ? -28.467 -4.634 32.604 1.00 80.56 199 GLY A CA 1
ATOM 1533 C C . GLY A 1 199 ? -29.430 -5.285 33.579 1.00 80.56 199 GLY A C 1
ATOM 1534 O O . GLY A 1 199 ? -30.517 -4.770 33.805 1.00 80.56 199 GLY A O 1
ATOM 1535 N N . THR A 1 200 ? -28.978 -6.375 34.189 1.00 82.75 200 THR A N 1
ATOM 1536 C CA . THR A 1 200 ? -29.573 -6.943 35.401 1.00 82.75 200 THR A CA 1
ATOM 1537 C C . THR A 1 200 ? -29.472 -5.928 36.538 1.00 82.75 200 THR A C 1
ATOM 1539 O O . THR A 1 200 ? -28.420 -5.315 36.742 1.00 82.75 200 THR A O 1
ATOM 1542 N N . THR A 1 201 ? -30.566 -5.737 37.263 1.00 80.38 201 THR A N 1
ATOM 1543 C CA . THR A 1 201 ? -30.658 -4.852 38.423 1.00 80.38 201 THR A CA 1
ATOM 1544 C C . THR A 1 201 ? -30.552 -5.675 39.703 1.00 80.38 201 THR A C 1
ATOM 1546 O O . THR A 1 201 ? -31.187 -6.718 39.845 1.00 80.38 201 THR A O 1
ATOM 1549 N N . ALA A 1 202 ? -29.723 -5.215 40.641 1.00 80.69 202 ALA A N 1
ATOM 1550 C CA . ALA A 1 202 ? -29.592 -5.835 41.954 1.00 80.69 202 ALA A CA 1
ATOM 1551 C C . ALA A 1 202 ? -30.560 -5.174 42.942 1.00 80.69 202 ALA A C 1
ATOM 1553 O O . ALA A 1 202 ? -30.628 -3.946 43.019 1.00 80.69 202 ALA A O 1
ATOM 1554 N N . TYR A 1 203 ? -31.275 -5.989 43.715 1.00 83.06 203 TYR A N 1
ATOM 1555 C CA . TYR A 1 203 ? -32.194 -5.535 44.757 1.00 83.06 203 TYR A CA 1
ATOM 1556 C C . TYR A 1 203 ? -31.811 -6.159 46.100 1.00 83.06 203 TYR A C 1
ATOM 1558 O O . TYR A 1 203 ? -31.404 -7.319 46.157 1.00 83.06 203 TYR A O 1
ATOM 1566 N N . PHE A 1 204 ? -31.962 -5.398 47.186 1.00 80.25 204 PHE A N 1
ATOM 1567 C CA . PHE A 1 204 ? -31.871 -5.942 48.540 1.00 80.25 204 PHE A CA 1
ATOM 1568 C C . PHE A 1 204 ? -33.193 -6.627 48.886 1.00 80.25 204 PHE A C 1
ATOM 1570 O O . PHE A 1 204 ? -34.246 -5.992 48.851 1.00 80.25 204 PHE A O 1
ATOM 1577 N N . VAL A 1 205 ? -33.135 -7.920 49.198 1.00 83.69 205 VAL A N 1
ATOM 1578 C CA . VAL A 1 205 ? -34.315 -8.754 49.460 1.00 83.69 205 VAL A CA 1
ATOM 1579 C C . VAL A 1 205 ? -34.365 -9.104 50.949 1.00 83.69 205 VAL A C 1
ATOM 1581 O O . VAL A 1 205 ? -33.340 -9.447 51.535 1.00 83.69 205 VAL A O 1
ATOM 1584 N N . GLY A 1 206 ? -35.541 -8.976 51.570 1.00 81.62 206 GLY A N 1
ATOM 1585 C CA . GLY A 1 206 ? -35.768 -9.359 52.968 1.00 81.62 206 GLY A CA 1
ATOM 1586 C C . GLY A 1 206 ? -35.905 -10.874 53.148 1.00 81.62 206 GLY A C 1
ATOM 1587 O O . GLY A 1 206 ? -36.194 -11.600 52.194 1.00 81.62 206 GLY A O 1
ATOM 1588 N N . GLU A 1 207 ? -35.719 -11.358 54.376 1.00 73.25 207 GLU A N 1
ATOM 1589 C CA . GLU A 1 207 ? -35.795 -12.787 54.697 1.00 73.25 207 GLU A CA 1
ATOM 1590 C C . GLU A 1 207 ? -37.189 -13.358 54.361 1.00 73.25 207 GLU A C 1
ATOM 1592 O O . GLU A 1 207 ? -38.214 -12.832 54.793 1.00 73.25 207 GLU A O 1
ATOM 1597 N N . GLY A 1 208 ? -37.227 -14.406 53.530 1.00 76.38 208 GLY A N 1
ATOM 1598 C CA . GLY A 1 208 ? -38.462 -15.070 53.087 1.00 76.38 208 GLY A CA 1
ATOM 1599 C C . GLY A 1 208 ? -39.146 -14.475 51.848 1.00 76.38 208 GLY A C 1
ATOM 1600 O O . GLY A 1 208 ? -40.178 -14.995 51.429 1.00 76.38 208 GLY A O 1
ATOM 1601 N N . SER A 1 209 ? -38.597 -13.419 51.237 1.00 72.81 209 SER A N 1
ATOM 1602 C CA . SER A 1 209 ? -39.147 -12.824 50.007 1.00 72.81 209 SER A CA 1
ATOM 1603 C C . SER A 1 209 ? -38.506 -13.412 48.744 1.00 72.81 209 SER A C 1
ATOM 1605 O O . SER A 1 209 ? -37.301 -13.659 48.707 1.00 72.81 209 SER A O 1
ATOM 1607 N N . ALA A 1 210 ? -39.307 -13.626 47.695 1.00 73.94 210 ALA A N 1
ATOM 1608 C CA . ALA A 1 210 ? -38.812 -14.117 46.410 1.00 73.94 210 ALA A CA 1
ATOM 1609 C C . ALA A 1 210 ? -37.917 -13.069 45.723 1.00 73.94 210 ALA A C 1
ATOM 1611 O O . ALA A 1 210 ? -38.223 -11.876 45.730 1.00 73.94 210 ALA A O 1
ATOM 1612 N N . VAL A 1 211 ? -36.815 -13.524 45.123 1.00 78.31 211 VAL A N 1
ATOM 1613 C CA . VAL A 1 211 ? -35.899 -12.670 44.357 1.00 78.31 211 VAL A CA 1
ATOM 1614 C C . VAL A 1 211 ? -36.564 -12.297 43.034 1.00 78.31 211 VAL A C 1
ATOM 1616 O O . VAL A 1 211 ? -36.971 -13.177 42.279 1.00 78.31 211 VAL A O 1
ATOM 1619 N N . THR A 1 212 ? -36.669 -11.002 42.739 1.00 80.62 212 THR A N 1
ATOM 1620 C CA . THR A 1 212 ? -37.156 -10.535 41.437 1.00 80.62 212 THR A CA 1
ATOM 1621 C C . THR A 1 212 ? -36.104 -10.822 40.368 1.00 80.62 212 THR A C 1
ATOM 1623 O O . THR A 1 212 ? -34.988 -10.302 40.439 1.00 80.62 212 THR A O 1
ATOM 1626 N N . GLU A 1 213 ? -36.450 -11.638 39.377 1.00 78.81 213 GLU A N 1
ATOM 1627 C CA . GLU A 1 213 ? -35.570 -11.918 38.243 1.00 7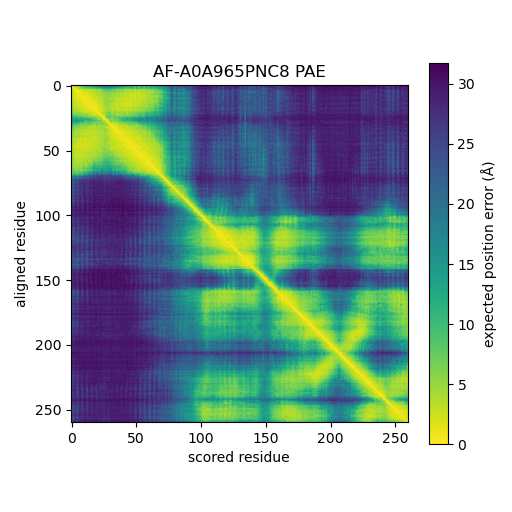8.81 213 GLU A CA 1
ATOM 1628 C C . GLU A 1 213 ? -35.454 -10.679 37.344 1.00 78.81 213 GLU A C 1
ATOM 1630 O O . GLU A 1 213 ? -36.445 -10.015 37.036 1.00 78.81 213 GLU A O 1
ATOM 1635 N N . SER A 1 214 ? -34.229 -10.345 36.933 1.00 81.56 214 SER A N 1
ATOM 1636 C CA . SER A 1 214 ? -33.981 -9.309 35.930 1.00 81.56 214 SER A CA 1
ATOM 1637 C C . SER A 1 214 ? -33.094 -9.853 34.813 1.00 81.56 214 SER A C 1
ATOM 1639 O O . SER A 1 214 ? -31.951 -10.263 35.026 1.00 81.56 214 SER A O 1
ATOM 1641 N N . GLU A 1 215 ? -33.634 -9.861 33.597 1.00 83.31 215 GLU A N 1
ATOM 1642 C CA . GLU A 1 215 ? -32.955 -10.399 32.422 1.00 83.31 215 GLU A CA 1
ATOM 1643 C C . GLU A 1 215 ? -32.253 -9.277 31.636 1.00 83.31 215 GLU A C 1
ATOM 1645 O O . GLU A 1 215 ? -32.871 -8.255 31.311 1.00 83.31 215 GLU A O 1
ATOM 1650 N N . PRO A 1 216 ? -30.956 -9.423 31.313 1.00 84.44 216 PRO A N 1
ATOM 1651 C CA . PRO A 1 216 ? -30.270 -8.475 30.450 1.00 84.44 216 PRO A CA 1
ATOM 1652 C C . PRO A 1 216 ? -30.719 -8.666 28.996 1.00 84.44 216 PRO A C 1
ATOM 1654 O O . PRO A 1 216 ? -30.731 -9.780 28.476 1.00 84.44 216 PRO A O 1
ATOM 1657 N N . THR A 1 217 ? -31.034 -7.567 28.309 1.00 86.94 217 THR A N 1
ATOM 1658 C CA . THR A 1 217 ? -31.356 -7.594 26.876 1.00 86.94 217 THR A CA 1
ATOM 1659 C C . THR A 1 217 ? -30.148 -7.201 26.030 1.00 86.94 217 THR A C 1
ATOM 1661 O O . THR A 1 217 ? -29.378 -6.293 26.372 1.00 86.94 217 THR A O 1
ATOM 1664 N N . TYR A 1 218 ? -30.000 -7.874 24.892 1.00 87.75 218 TYR A N 1
ATOM 1665 C CA . TYR A 1 218 ? -28.956 -7.616 23.905 1.00 87.75 218 TYR A CA 1
ATOM 1666 C C . TYR A 1 218 ? -29.600 -7.223 22.578 1.00 87.75 218 TYR A C 1
ATOM 1668 O O . TYR A 1 218 ? -30.596 -7.810 22.159 1.00 87.75 218 TYR A O 1
ATOM 1676 N N . GLY A 1 219 ? -29.034 -6.214 21.926 1.00 89.81 219 GLY A N 1
ATOM 1677 C CA . GLY A 1 219 ? -29.377 -5.810 20.569 1.00 89.81 219 GLY A CA 1
ATOM 1678 C C . GLY A 1 219 ? -28.184 -6.011 19.649 1.00 89.81 219 GLY A C 1
ATOM 1679 O O . GLY A 1 219 ? -27.041 -5.982 20.093 1.00 89.81 219 GLY A O 1
ATOM 1680 N N . ASN A 1 220 ? -28.431 -6.172 18.356 1.00 88.88 220 ASN A N 1
ATOM 1681 C CA . ASN A 1 220 ? -27.363 -6.344 17.376 1.00 88.88 220 ASN A CA 1
ATOM 1682 C C . ASN A 1 220 ? -27.133 -5.032 16.628 1.00 88.88 220 ASN A C 1
ATOM 1684 O O . ASN A 1 220 ? -28.075 -4.445 16.100 1.00 88.88 220 ASN A O 1
ATOM 1688 N N . VAL A 1 221 ? -25.879 -4.586 16.560 1.00 86.06 221 VAL A N 1
ATOM 1689 C CA . VAL A 1 221 ? -25.462 -3.480 15.692 1.00 86.06 221 VAL A CA 1
ATOM 1690 C C . VAL A 1 221 ? -24.709 -4.078 14.511 1.00 86.06 221 VAL A C 1
ATOM 1692 O O . VAL A 1 221 ? -23.696 -4.749 14.695 1.00 86.06 221 VAL A O 1
ATOM 1695 N N . SER A 1 222 ? -25.210 -3.861 13.297 1.00 87.56 222 SER A N 1
ATOM 1696 C CA . SER A 1 222 ? -24.549 -4.295 12.065 1.00 87.56 222 SER A CA 1
ATOM 1697 C C . SER A 1 222 ? -23.716 -3.160 11.474 1.00 87.56 222 SER A C 1
ATOM 1699 O O . SER A 1 222 ? -24.262 -2.122 11.096 1.00 87.56 222 SER A O 1
ATOM 1701 N N . LEU A 1 223 ? -22.413 -3.376 11.346 1.00 86.94 223 LEU A N 1
ATOM 1702 C CA . LEU A 1 223 ? -21.501 -2.545 10.570 1.00 86.94 223 LEU A CA 1
ATOM 1703 C C . LEU A 1 223 ? -21.449 -3.079 9.135 1.00 86.94 223 LEU A C 1
ATOM 1705 O O . LEU A 1 223 ? -21.258 -4.277 8.926 1.00 86.94 223 LEU A O 1
ATOM 1709 N N . VAL A 1 224 ? -21.624 -2.192 8.155 1.00 89.12 224 VAL A N 1
ATOM 1710 C CA . VAL A 1 224 ? -21.540 -2.510 6.721 1.00 89.12 224 VAL A CA 1
ATOM 1711 C C . VAL A 1 224 ? -20.324 -1.799 6.148 1.00 89.12 224 VAL A C 1
ATOM 1713 O O . VAL A 1 224 ? -20.245 -0.569 6.210 1.00 89.12 224 VAL A O 1
ATOM 1716 N N . ALA A 1 225 ? -19.393 -2.561 5.579 1.00 85.38 225 ALA A N 1
ATOM 1717 C CA . ALA A 1 225 ? -18.214 -2.019 4.927 1.00 85.38 225 ALA A CA 1
ATOM 1718 C C . ALA A 1 225 ? -18.631 -1.242 3.671 1.00 85.38 225 ALA A C 1
ATOM 1720 O O . ALA A 1 225 ? -19.218 -1.789 2.737 1.00 85.38 225 ALA A O 1
ATOM 1721 N N . LYS A 1 226 ? -18.337 0.060 3.650 1.00 82.81 226 LYS A N 1
ATOM 1722 C CA . LYS A 1 226 ? -18.534 0.913 2.476 1.00 82.81 226 LYS A CA 1
ATOM 1723 C C . LYS A 1 226 ? -17.188 1.200 1.834 1.00 82.81 226 LYS A C 1
ATOM 1725 O O . LYS A 1 226 ? -16.220 1.507 2.523 1.00 82.81 226 LYS A O 1
ATOM 1730 N N . LYS A 1 227 ? -17.141 1.130 0.503 1.00 82.44 227 LYS A N 1
ATOM 1731 C CA . LYS A 1 227 ? -15.946 1.495 -0.255 1.00 82.44 227 LYS A CA 1
ATOM 1732 C C . LYS A 1 227 ? -15.820 3.014 -0.306 1.00 82.44 227 LYS A C 1
ATOM 1734 O O . LYS A 1 227 ? -16.676 3.681 -0.882 1.00 82.44 227 LYS A O 1
ATOM 1739 N N . LEU A 1 228 ? -14.737 3.531 0.260 1.00 77.38 228 LEU A N 1
ATOM 1740 C CA . LEU A 1 228 ? -14.315 4.918 0.114 1.00 77.38 228 LEU A CA 1
ATOM 1741 C C . LEU A 1 228 ? -13.198 4.959 -0.935 1.00 77.38 228 LEU A C 1
ATOM 1743 O O . LEU A 1 228 ? -12.288 4.131 -0.910 1.00 77.38 228 LEU A O 1
ATOM 1747 N N . ALA A 1 229 ? -13.311 5.859 -1.906 1.00 77.56 229 ALA A N 1
ATOM 1748 C CA . ALA A 1 229 ? -12.318 6.037 -2.956 1.00 77.56 229 ALA A CA 1
ATOM 1749 C C . ALA A 1 229 ? -12.020 7.525 -3.141 1.00 77.56 229 ALA A C 1
ATOM 1751 O O . ALA A 1 229 ? -12.938 8.342 -3.169 1.00 77.56 229 ALA A O 1
ATOM 1752 N N . VAL A 1 230 ? -10.738 7.844 -3.309 1.00 77.00 230 VAL A N 1
ATOM 1753 C CA . VAL A 1 230 ? -10.231 9.189 -3.591 1.00 77.00 230 VAL A CA 1
ATOM 1754 C C . VAL A 1 230 ? -9.375 9.104 -4.851 1.00 77.00 230 VAL A C 1
ATOM 1756 O O . VAL A 1 230 ? -8.672 8.115 -5.063 1.00 77.00 230 VAL A O 1
ATOM 1759 N N . GLY A 1 231 ? -9.463 10.112 -5.716 1.00 80.25 231 GLY A N 1
ATOM 1760 C CA . GLY A 1 231 ? -8.687 10.182 -6.949 1.00 80.25 231 GLY A CA 1
ATOM 1761 C C . GLY A 1 231 ? -8.173 11.594 -7.186 1.00 80.25 231 GLY A C 1
ATOM 1762 O O . GLY A 1 231 ? -8.936 12.552 -7.099 1.00 80.25 231 GLY A O 1
ATOM 1763 N N . CYS A 1 232 ? -6.887 11.712 -7.515 1.00 75.44 232 CYS A N 1
ATOM 1764 C CA . CYS A 1 232 ? -6.261 12.967 -7.918 1.00 75.44 232 CYS A CA 1
ATOM 1765 C C . CYS A 1 232 ? -5.793 12.855 -9.372 1.00 75.44 232 CYS A C 1
ATOM 1767 O O . CYS A 1 232 ? -5.137 11.882 -9.747 1.00 75.44 232 CYS A O 1
ATOM 1769 N N . ARG A 1 233 ? -6.143 13.847 -10.200 1.00 79.81 233 ARG A N 1
ATOM 1770 C CA . ARG A 1 233 ? -5.651 13.967 -11.576 1.00 79.81 233 ARG A CA 1
ATOM 1771 C C . ARG A 1 233 ? -4.537 15.004 -11.605 1.00 79.81 233 ARG A C 1
ATOM 1773 O O . ARG A 1 233 ? -4.768 16.160 -11.267 1.00 79.81 233 ARG A O 1
ATOM 1780 N N . MET A 1 234 ? -3.362 14.596 -12.065 1.00 71.81 234 MET A N 1
ATOM 1781 C CA . MET A 1 234 ? -2.180 15.451 -12.172 1.00 71.81 234 MET A CA 1
ATOM 1782 C C . MET A 1 234 ? -1.758 15.592 -13.637 1.00 71.81 234 MET A C 1
ATOM 1784 O O . MET A 1 234 ? -2.002 14.694 -14.445 1.00 71.81 234 MET A O 1
ATOM 1788 N N . SER A 1 235 ? -1.170 16.739 -13.984 1.00 78.12 235 SER A N 1
ATOM 1789 C CA . SER A 1 235 ? -0.586 16.963 -15.313 1.00 78.12 235 SER A CA 1
ATOM 1790 C C . SER A 1 235 ? 0.734 16.206 -15.446 1.00 78.12 235 SER A C 1
ATOM 1792 O O . SER A 1 235 ? 1.494 16.146 -14.481 1.00 78.12 235 SER A O 1
ATOM 1794 N N . THR A 1 236 ? 1.023 15.678 -16.635 1.00 71.31 236 THR A N 1
ATOM 1795 C CA . THR A 1 236 ? 2.301 15.015 -16.939 1.00 71.31 236 THR A CA 1
ATOM 1796 C C . THR A 1 236 ? 3.478 15.977 -16.772 1.00 71.31 236 THR A C 1
ATOM 1798 O O . THR A 1 236 ? 4.440 15.635 -16.094 1.00 71.31 236 THR A O 1
ATOM 1801 N N . GLU A 1 237 ? 3.338 17.213 -17.261 1.00 75.06 237 GLU A N 1
ATOM 1802 C CA . GLU A 1 237 ? 4.362 18.267 -17.152 1.00 75.06 237 GLU A CA 1
ATOM 1803 C C . GLU A 1 237 ? 4.743 18.544 -15.693 1.00 75.06 237 GLU A C 1
ATOM 1805 O O . GLU A 1 237 ? 5.911 18.650 -15.352 1.00 75.06 237 GLU A O 1
ATOM 1810 N N . LEU A 1 238 ? 3.753 18.579 -14.790 1.00 72.44 238 LEU A N 1
ATOM 1811 C CA . LEU A 1 238 ? 3.993 18.839 -13.368 1.00 72.44 238 LEU A CA 1
ATOM 1812 C C . LEU A 1 238 ? 4.831 17.731 -12.722 1.00 72.44 238 LEU A C 1
ATOM 1814 O O . LEU A 1 238 ? 5.586 17.995 -11.792 1.00 72.44 238 LEU A O 1
ATOM 1818 N N . VAL A 1 239 ? 4.682 16.490 -13.183 1.00 66.31 239 VAL A N 1
ATOM 1819 C CA . VAL A 1 239 ? 5.431 15.354 -12.640 1.00 66.31 239 VAL A CA 1
ATOM 1820 C C . VAL A 1 239 ? 6.835 15.280 -13.220 1.00 66.31 239 VAL A C 1
ATOM 1822 O O . VAL A 1 239 ? 7.769 14.955 -12.487 1.00 66.31 239 VAL A O 1
ATOM 1825 N N . GLU A 1 240 ? 7.001 15.630 -14.490 1.00 67.75 240 GLU A N 1
ATOM 1826 C CA . GLU A 1 240 ? 8.316 15.734 -15.124 1.00 67.75 240 GLU A CA 1
ATOM 1827 C C . GLU A 1 240 ? 9.130 16.904 -14.547 1.00 67.75 240 GLU A C 1
ATOM 1829 O O . GLU A 1 240 ? 10.297 16.715 -14.197 1.00 67.75 240 GLU A O 1
ATOM 1834 N N . ASP A 1 241 ? 8.490 18.056 -14.323 1.00 66.62 241 ASP A N 1
ATOM 1835 C CA . ASP A 1 241 ? 9.093 19.243 -13.702 1.00 66.62 241 ASP A CA 1
ATOM 1836 C C . ASP A 1 241 ? 9.257 19.115 -12.184 1.00 66.62 241 ASP A C 1
ATOM 1838 O O . ASP A 1 241 ? 10.011 19.877 -11.567 1.00 66.62 241 ASP A O 1
ATOM 1842 N N . SER A 1 242 ? 8.576 18.153 -11.548 1.00 61.31 242 SER A N 1
ATOM 1843 C CA . SER A 1 242 ? 8.779 17.869 -10.129 1.00 61.31 242 SER A CA 1
ATOM 1844 C C . SER A 1 242 ? 10.169 17.264 -9.910 1.00 61.31 242 SER A C 1
ATOM 1846 O O . SER A 1 242 ? 10.379 16.057 -9.813 1.00 61.31 242 SER A O 1
ATOM 1848 N N . GLN A 1 243 ? 11.161 18.143 -9.776 1.00 52.56 243 GLN A N 1
ATOM 1849 C CA . GLN A 1 243 ? 12.555 17.796 -9.506 1.00 52.56 243 GLN A CA 1
ATOM 1850 C C . GLN A 1 243 ? 12.718 17.027 -8.175 1.00 52.56 243 GLN A C 1
ATOM 1852 O O . GLN A 1 243 ? 13.721 16.347 -7.954 1.00 52.56 243 GLN A O 1
ATOM 1857 N N . GLY A 1 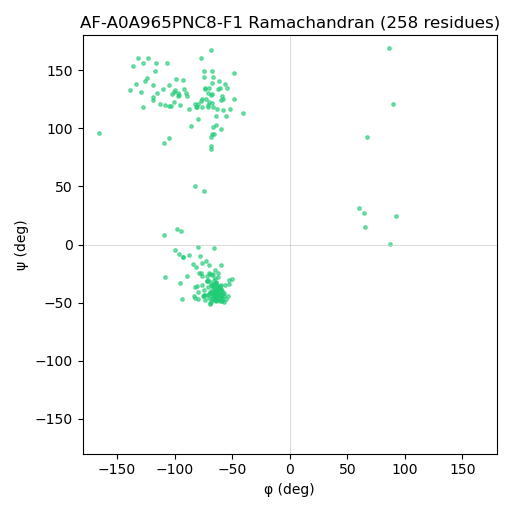244 ? 11.709 17.093 -7.296 1.00 60.84 244 GLY A N 1
ATOM 1858 C CA . GLY A 1 244 ? 11.595 16.326 -6.060 1.00 60.84 244 GLY A CA 1
ATOM 1859 C C . GLY A 1 244 ? 10.509 15.254 -6.135 1.00 60.84 244 GLY A C 1
ATOM 1860 O O . GLY A 1 244 ? 9.397 15.463 -5.660 1.00 60.84 244 GLY A O 1
ATOM 1861 N N . VAL A 1 245 ? 10.877 14.072 -6.627 1.00 63.91 245 VAL A N 1
ATOM 1862 C CA . VAL A 1 245 ? 10.073 12.833 -6.611 1.00 63.91 245 VAL A CA 1
ATOM 1863 C C . VAL A 1 245 ? 9.498 12.514 -5.211 1.00 63.91 245 VAL A C 1
ATOM 1865 O O . VAL A 1 245 ? 8.404 11.975 -5.070 1.00 63.91 245 VAL A O 1
ATOM 1868 N N . VAL A 1 246 ? 10.221 12.930 -4.171 1.00 65.69 246 VAL A N 1
ATOM 1869 C CA . VAL A 1 246 ? 9.872 12.807 -2.748 1.00 65.69 246 VAL A CA 1
ATOM 1870 C C . VAL A 1 246 ? 8.713 13.738 -2.349 1.00 65.69 246 VAL A C 1
ATOM 1872 O O . VAL A 1 246 ? 7.786 13.313 -1.666 1.00 65.69 246 VAL A O 1
ATOM 1875 N N . GLY A 1 247 ? 8.730 14.996 -2.805 1.00 69.12 247 GLY A N 1
ATOM 1876 C CA . GLY A 1 247 ? 7.723 15.999 -2.439 1.00 69.12 247 GLY A CA 1
A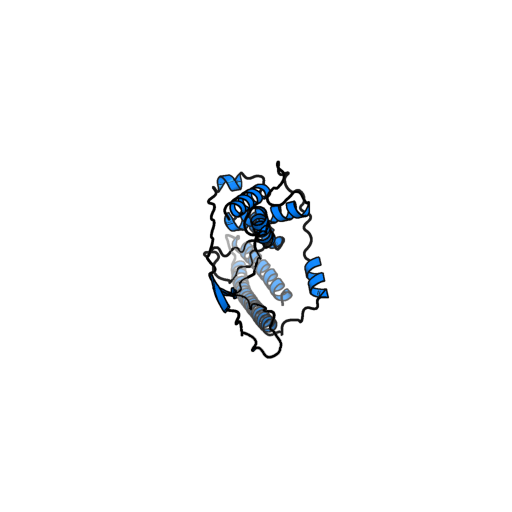TOM 1877 C C . GLY A 1 247 ? 6.361 15.744 -3.082 1.00 69.12 247 GLY A C 1
ATOM 1878 O O . GLY A 1 247 ? 5.328 16.014 -2.478 1.00 69.12 247 GLY A O 1
ATOM 1879 N N . LEU A 1 248 ? 6.351 15.161 -4.284 1.00 72.75 248 LEU A N 1
ATOM 1880 C CA . LEU A 1 248 ? 5.117 14.743 -4.948 1.00 72.75 248 LEU A CA 1
ATOM 1881 C C . LEU A 1 248 ? 4.415 13.623 -4.166 1.00 72.75 248 LEU A C 1
ATOM 1883 O O . LEU A 1 248 ? 3.208 13.691 -3.940 1.00 72.75 248 LEU A O 1
ATOM 1887 N N . ALA A 1 249 ? 5.173 12.617 -3.720 1.00 71.19 249 ALA A N 1
ATOM 1888 C CA . ALA A 1 249 ? 4.641 11.537 -2.895 1.00 71.19 249 ALA A CA 1
ATOM 1889 C C . ALA A 1 249 ? 4.110 12.058 -1.548 1.00 71.19 249 ALA A C 1
ATOM 1891 O O . ALA A 1 249 ? 3.041 11.634 -1.114 1.00 71.19 249 ALA A O 1
ATOM 1892 N N . ASP A 1 250 ? 4.819 13.002 -0.920 1.00 74.50 250 ASP A N 1
ATOM 1893 C CA . ASP A 1 250 ? 4.413 13.636 0.342 1.00 74.50 250 ASP A CA 1
ATOM 1894 C C . ASP A 1 250 ? 3.103 14.430 0.191 1.00 74.50 250 ASP A C 1
ATOM 1896 O O . ASP A 1 250 ? 2.172 14.270 0.984 1.00 74.50 250 ASP A O 1
ATOM 1900 N N . ALA A 1 251 ? 2.986 15.231 -0.872 1.00 76.50 251 ALA A N 1
ATOM 1901 C CA . ALA A 1 251 ? 1.789 16.019 -1.154 1.00 76.50 251 ALA A CA 1
ATOM 1902 C C . ALA A 1 251 ? 0.570 15.125 -1.429 1.00 76.50 251 ALA A C 1
ATOM 1904 O O . ALA A 1 251 ? -0.482 15.315 -0.824 1.00 76.50 251 ALA A O 1
ATOM 1905 N N . VAL A 1 252 ? 0.717 14.105 -2.281 1.00 78.31 252 VAL A N 1
ATOM 1906 C CA . VAL A 1 252 ? -0.379 13.176 -2.604 1.00 78.31 252 VAL A CA 1
ATOM 1907 C C . VAL A 1 252 ? -0.808 12.368 -1.376 1.00 78.31 252 VAL A C 1
ATOM 1909 O O . VAL A 1 252 ? -2.005 12.219 -1.136 1.00 78.31 252 VAL A O 1
ATOM 1912 N N . ALA A 1 253 ? 0.142 11.879 -0.572 1.00 77.19 253 ALA A N 1
ATOM 1913 C CA . ALA A 1 253 ? -0.168 11.167 0.668 1.00 77.19 253 ALA A CA 1
ATOM 1914 C C . ALA A 1 253 ? -0.929 12.049 1.666 1.00 77.19 253 ALA A C 1
ATOM 1916 O O . ALA A 1 253 ? -1.880 11.584 2.294 1.00 77.19 253 ALA A O 1
ATOM 1917 N N . THR A 1 254 ? -0.531 13.319 1.792 1.00 80.12 254 THR A N 1
ATOM 1918 C CA . THR A 1 254 ? -1.183 14.280 2.691 1.00 80.12 254 THR A CA 1
ATOM 1919 C C . THR A 1 254 ? -2.608 14.588 2.239 1.00 80.12 254 THR A C 1
ATOM 1921 O O . THR A 1 254 ? -3.525 14.515 3.052 1.00 80.12 254 THR A O 1
ATOM 1924 N N . GLU A 1 255 ? -2.812 14.881 0.953 1.00 81.06 255 GLU A N 1
ATOM 1925 C CA . GLU A 1 255 ? -4.138 15.191 0.400 1.00 81.06 255 GLU A CA 1
ATOM 1926 C C . GLU A 1 255 ? -5.104 14.013 0.550 1.00 81.06 255 GLU A C 1
ATOM 1928 O O . GLU A 1 255 ? -6.241 14.178 0.992 1.00 81.06 255 GLU A O 1
ATOM 1933 N N . PHE A 1 256 ? -4.641 12.794 0.259 1.00 81.44 256 PHE A N 1
ATOM 1934 C CA . PHE A 1 256 ? -5.467 11.606 0.451 1.00 81.44 256 PHE A CA 1
ATOM 1935 C C . PHE A 1 256 ? -5.816 11.397 1.920 1.00 81.44 256 PHE A C 1
ATOM 1937 O O . PHE A 1 256 ? -6.985 11.168 2.220 1.00 81.44 256 PHE A O 1
ATOM 1944 N N . ALA A 1 257 ? -4.856 11.553 2.832 1.00 79.50 257 ALA A N 1
ATOM 1945 C CA . ALA A 1 257 ? -5.105 11.394 4.260 1.00 79.50 257 ALA A CA 1
ATOM 1946 C C . ALA A 1 257 ? -6.035 12.465 4.854 1.00 79.50 257 ALA A C 1
ATOM 1948 O O . ALA A 1 257 ? -6.800 12.145 5.752 1.00 79.50 257 ALA A O 1
ATOM 1949 N N . GLN A 1 258 ? -5.989 13.711 4.373 1.00 78.44 258 GLN A N 1
ATOM 1950 C CA . GLN A 1 258 ? -6.869 14.789 4.850 1.00 78.44 258 GLN A CA 1
ATOM 1951 C C . GLN A 1 258 ? -8.296 14.695 4.304 1.00 78.44 258 GLN A C 1
ATOM 1953 O O . GLN A 1 258 ? -9.228 15.200 4.924 1.00 78.44 258 GLN A O 1
ATOM 1958 N N . SER A 1 259 ? -8.468 14.089 3.129 1.00 76.19 259 SER A N 1
ATOM 1959 C CA . SER A 1 259 ? -9.787 13.898 2.517 1.00 76.19 259 SER A CA 1
ATOM 1960 C C . SER A 1 259 ? -10.603 12.744 3.121 1.00 76.19 259 SER A C 1
ATOM 1962 O O . SER A 1 259 ? -11.780 12.597 2.782 1.00 76.19 259 SER A O 1
ATOM 1964 N N . LEU A 1 260 ? -9.968 11.926 3.969 1.00 67.94 260 LEU A N 1
ATOM 1965 C CA . LEU A 1 260 ? -10.501 10.724 4.620 1.00 67.94 260 LEU A CA 1
ATOM 1966 C C . LEU A 1 260 ? -10.995 11.034 6.038 1.00 67.94 260 LEU A C 1
ATOM 1968 O O . LEU A 1 260 ? -12.089 10.529 6.378 1.00 67.94 260 LEU A O 1
#